Protein AF-A0A2N6P1H0-F1 (afdb_monomer_lite)

Radius of gyration: 36.33 Å; chains: 1; bounding box: 106×72×92 Å

Structure (mmCIF, N/CA/C/O backbone):
data_AF-A0A2N6P1H0-F1
#
_entry.id   AF-A0A2N6P1H0-F1
#
loop_
_atom_site.group_PDB
_atom_site.id
_atom_site.type_symbol
_atom_site.label_atom_id
_atom_site.label_alt_id
_atom_site.label_comp_id
_atom_site.label_asym_id
_atom_site.label_entity_id
_atom_site.label_seq_id
_atom_site.pdbx_PDB_ins_code
_atom_site.Cartn_x
_atom_site.Cartn_y
_atom_site.Cartn_z
_atom_site.occupancy
_atom_site.B_iso_or_equiv
_atom_site.auth_seq_id
_atom_site.auth_comp_id
_atom_site.auth_asym_id
_atom_site.auth_atom_id
_atom_site.pdbx_PDB_model_num
ATOM 1 N N . MET A 1 1 ? -58.309 26.634 -23.534 1.00 38.34 1 MET A N 1
ATOM 2 C CA . MET A 1 1 ? -57.653 27.002 -24.805 1.00 38.34 1 MET A CA 1
ATOM 3 C C . MET A 1 1 ? -56.385 26.166 -24.937 1.00 38.34 1 MET A C 1
ATOM 5 O O . MET A 1 1 ? -55.559 26.271 -24.049 1.00 38.34 1 MET A O 1
ATOM 9 N N . HIS A 1 2 ? -56.340 25.306 -25.966 1.00 35.91 2 HIS A N 1
ATOM 10 C CA . HIS A 1 2 ? -55.184 24.674 -26.651 1.00 35.91 2 HIS A CA 1
ATOM 11 C C . HIS A 1 2 ? -53.990 24.196 -25.780 1.00 35.91 2 HIS A C 1
ATOM 13 O O . HIS A 1 2 ? -53.279 25.013 -25.218 1.00 35.91 2 HIS A O 1
ATOM 19 N N . SER A 1 3 ? -53.800 22.894 -25.513 1.00 31.58 3 SER A N 1
ATOM 20 C CA . SER A 1 3 ? -53.283 21.809 -26.387 1.00 31.58 3 SER A CA 1
ATOM 21 C C . SER A 1 3 ? -51.811 21.961 -26.802 1.00 31.58 3 SER A C 1
ATOM 23 O O . SER A 1 3 ? -51.502 22.913 -27.511 1.00 31.58 3 SER A O 1
ATOM 25 N N . LEU A 1 4 ? -50.969 20.982 -26.410 1.00 37.34 4 LEU A N 1
ATOM 26 C CA . LEU A 1 4 ? -49.932 20.245 -27.185 1.00 37.34 4 LEU A CA 1
ATOM 27 C C . LEU A 1 4 ? -48.945 19.553 -26.205 1.00 37.34 4 LEU A C 1
ATOM 29 O O . LEU A 1 4 ? -48.261 20.226 -25.444 1.00 37.34 4 LEU A O 1
ATOM 33 N N . ALA A 1 5 ? -49.055 18.226 -26.043 1.00 38.72 5 ALA A N 1
ATOM 34 C CA . ALA A 1 5 ? -48.197 17.184 -26.652 1.00 38.72 5 ALA A CA 1
ATOM 35 C C . ALA A 1 5 ? -46.866 16.990 -25.885 1.00 38.72 5 ALA A C 1
ATOM 37 O O . ALA A 1 5 ? -45.991 17.846 -25.917 1.00 38.72 5 ALA A O 1
ATOM 38 N N . ASP A 1 6 ? -46.721 15.961 -25.044 1.00 37.06 6 ASP A N 1
ATOM 39 C CA . ASP A 1 6 ? -46.304 14.594 -25.417 1.00 37.06 6 ASP A CA 1
ATOM 40 C C . ASP A 1 6 ? -45.298 14.541 -26.576 1.00 37.06 6 ASP A C 1
ATOM 42 O O . ASP A 1 6 ? -45.677 14.599 -27.746 1.00 37.06 6 ASP A O 1
ATOM 46 N N . GLN A 1 7 ? -44.014 14.352 -26.245 1.00 40.44 7 GLN A N 1
ATOM 47 C CA . GLN A 1 7 ? -43.132 13.519 -27.060 1.00 40.44 7 GLN A CA 1
ATOM 48 C C . GLN A 1 7 ? -41.902 13.037 -26.281 1.00 40.44 7 GLN A C 1
ATOM 50 O O . GLN A 1 7 ? -40.890 13.718 -26.122 1.00 40.44 7 GLN A O 1
ATOM 55 N N . GLU A 1 8 ? -42.021 11.797 -25.826 1.00 35.62 8 GLU A N 1
ATOM 56 C CA . GLU A 1 8 ? -40.928 10.862 -25.620 1.00 35.62 8 GLU A CA 1
ATOM 57 C C . GLU A 1 8 ? -40.078 10.770 -26.904 1.00 35.62 8 GLU A C 1
ATOM 59 O O . GLU A 1 8 ? -40.599 10.506 -27.987 1.00 35.62 8 GLU A O 1
ATOM 64 N N . SER A 1 9 ? -38.760 10.970 -26.817 1.00 35.38 9 SER A N 1
ATOM 65 C CA . SER A 1 9 ? -37.849 10.479 -27.856 1.00 35.38 9 SER A CA 1
ATOM 66 C C . SER A 1 9 ? -36.482 10.131 -27.271 1.00 35.38 9 SER A C 1
ATOM 68 O O . SER A 1 9 ? -35.592 10.955 -27.078 1.00 35.38 9 SER A O 1
ATOM 70 N N . SER A 1 10 ? -36.325 8.839 -26.992 1.00 41.47 10 SER A N 1
ATOM 71 C CA . SER A 1 10 ? -35.031 8.172 -26.876 1.00 41.47 10 SER A CA 1
ATOM 72 C C . SER A 1 10 ? -34.161 8.426 -28.110 1.00 41.47 10 SER A C 1
ATOM 74 O O . SER A 1 10 ? -34.593 8.130 -29.226 1.00 41.47 10 SER A O 1
ATOM 76 N N . PRO A 1 11 ? -32.878 8.777 -27.943 1.00 42.16 11 PRO A N 1
ATOM 77 C CA . PRO A 1 11 ? -31.883 8.494 -28.961 1.00 42.16 11 PRO A CA 1
ATOM 78 C C . PRO A 1 11 ? -31.111 7.217 -28.604 1.00 42.16 11 PRO A C 1
ATOM 80 O O . PRO A 1 11 ? -30.025 7.239 -28.026 1.00 42.16 11 PRO A O 1
ATOM 83 N N . SER A 1 12 ? -31.656 6.075 -29.035 1.00 44.50 12 SER A N 1
ATOM 84 C CA . SER A 1 12 ? -30.871 4.862 -29.274 1.00 44.50 12 SER A CA 1
ATOM 85 C C . SER A 1 12 ? -29.903 5.130 -30.429 1.00 44.50 12 SER A C 1
ATOM 87 O O . SER A 1 12 ? -30.289 5.127 -31.599 1.00 44.50 12 SER A O 1
ATOM 89 N N . ARG A 1 13 ? -28.625 5.375 -30.123 1.00 38.91 13 ARG A N 1
ATOM 90 C CA . ARG A 1 13 ? -27.550 5.400 -31.126 1.00 38.91 13 ARG A CA 1
ATOM 91 C C . ARG A 1 13 ? -26.544 4.290 -30.866 1.00 38.91 13 ARG A C 1
ATOM 93 O O . ARG A 1 13 ? -25.524 4.445 -30.207 1.00 38.91 13 ARG A O 1
ATOM 100 N N . ARG A 1 14 ? -26.914 3.142 -31.434 1.00 41.12 14 ARG A N 1
ATOM 101 C CA . ARG A 1 14 ? -26.074 2.089 -32.016 1.00 41.12 14 ARG A CA 1
ATOM 102 C C . ARG A 1 14 ? -24.561 2.346 -31.948 1.00 41.12 14 ARG A C 1
ATOM 104 O O . ARG A 1 14 ? -24.017 3.200 -32.643 1.00 41.12 14 ARG A O 1
ATOM 111 N N . ARG A 1 15 ? -23.901 1.474 -31.188 1.00 45.47 15 ARG A N 1
ATOM 112 C CA . ARG A 1 15 ? -22.473 1.133 -31.237 1.00 45.47 15 ARG A CA 1
ATOM 113 C C . ARG A 1 15 ? -21.967 1.081 -32.693 1.00 45.47 15 ARG A C 1
ATOM 115 O O . ARG A 1 15 ? -22.515 0.297 -33.474 1.00 45.47 15 ARG A O 1
ATOM 122 N N . PRO A 1 16 ? -20.924 1.838 -33.076 1.00 42.47 16 PRO A N 1
ATOM 123 C CA . PRO A 1 16 ? -20.279 1.646 -34.366 1.00 42.47 16 PRO A CA 1
ATOM 124 C C . PRO A 1 16 ? -19.661 0.246 -34.412 1.00 42.47 16 PRO A C 1
ATOM 126 O O . PRO A 1 16 ? -18.838 -0.123 -33.572 1.00 42.47 16 PRO A O 1
ATOM 129 N N . ARG A 1 17 ? -20.130 -0.557 -35.369 1.00 40.78 17 ARG A N 1
ATOM 130 C CA . ARG A 1 17 ? -19.572 -1.863 -35.719 1.00 40.78 17 ARG A CA 1
ATOM 131 C C . ARG A 1 17 ? -18.121 -1.694 -36.166 1.00 40.78 17 ARG A C 1
ATOM 133 O O . ARG A 1 17 ? -17.804 -0.780 -36.920 1.00 40.78 17 ARG A O 1
ATOM 140 N N . GLN A 1 18 ? -17.278 -2.630 -35.735 1.00 46.12 18 GLN A N 1
ATOM 141 C CA . GLN A 1 18 ? -15.947 -2.854 -36.284 1.00 46.12 18 GLN A CA 1
ATOM 142 C C . GLN A 1 18 ? -16.066 -3.108 -37.792 1.00 46.12 18 GLN A C 1
ATOM 144 O O . GLN A 1 18 ? -16.615 -4.128 -38.208 1.00 46.12 18 GLN A O 1
ATOM 149 N N . SER A 1 19 ? -15.573 -2.182 -38.609 1.00 34.72 19 SER A N 1
ATOM 150 C CA . SER A 1 19 ? -15.378 -2.395 -40.040 1.00 34.72 19 SER A CA 1
ATOM 151 C C . SER A 1 19 ? -13.932 -2.815 -40.274 1.00 34.72 19 SER A C 1
ATOM 153 O O . SER A 1 19 ? -13.008 -2.009 -40.173 1.00 34.72 19 SER A O 1
ATOM 155 N N . SER A 1 20 ? -13.760 -4.102 -40.560 1.00 44.34 20 SER A N 1
ATOM 156 C CA . SER A 1 20 ? -12.545 -4.646 -41.167 1.00 44.34 20 SER A CA 1
ATOM 157 C C . SER A 1 20 ? -12.381 -4.041 -42.567 1.00 44.34 20 SER A C 1
ATOM 159 O O . SER A 1 20 ? -13.382 -3.965 -43.284 1.00 44.34 20 SER A O 1
ATOM 161 N N . PRO A 1 21 ? -11.181 -3.619 -42.992 1.00 47.75 21 PRO A N 1
ATOM 162 C CA . PRO A 1 21 ? -10.973 -3.236 -44.379 1.00 47.75 21 PRO A CA 1
ATOM 163 C C . PRO A 1 21 ? -10.887 -4.481 -45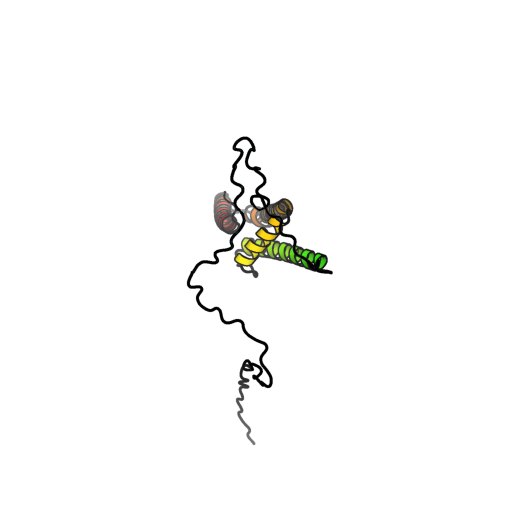.289 1.00 47.75 21 PRO A C 1
ATOM 165 O O . PRO A 1 21 ? -10.370 -5.520 -44.866 1.00 47.75 21 PRO A O 1
ATOM 168 N N . PRO A 1 22 ? -11.417 -4.391 -46.522 1.00 39.50 22 PRO A N 1
ATOM 169 C CA . PRO A 1 22 ? -11.537 -5.507 -47.449 1.00 39.50 22 PRO A CA 1
ATOM 170 C C . PRO A 1 22 ? -10.220 -5.847 -48.152 1.00 39.50 22 PRO A C 1
ATOM 172 O O . PRO A 1 22 ? -9.365 -4.997 -48.392 1.00 39.50 22 PRO A O 1
ATOM 175 N N . SER A 1 23 ? -10.118 -7.122 -48.531 1.00 36.16 23 SER A N 1
ATOM 176 C CA . SER A 1 23 ? -9.178 -7.619 -49.533 1.00 36.16 23 SER A CA 1
ATOM 177 C C . SER A 1 23 ? -9.465 -7.002 -50.901 1.00 36.16 23 SER A C 1
ATOM 179 O O . SER A 1 23 ? -10.589 -7.079 -51.391 1.00 36.16 23 SER A O 1
ATOM 181 N N . SER A 1 24 ? -8.420 -6.505 -51.556 1.00 36.03 24 SER A N 1
ATOM 182 C CA . SER A 1 24 ? -8.352 -6.391 -53.012 1.00 36.03 24 SER A CA 1
ATOM 183 C C . SER A 1 24 ? -6.981 -6.883 -53.473 1.00 36.03 24 SER A C 1
ATOM 185 O O . SER A 1 24 ? -5.949 -6.269 -53.208 1.00 36.03 24 SER A O 1
ATOM 187 N N . SER A 1 25 ? -7.008 -8.051 -54.103 1.00 36.56 25 SER A N 1
ATOM 188 C CA . SER A 1 25 ? -5.927 -8.763 -54.780 1.00 36.56 25 SER A CA 1
ATOM 189 C C . SER A 1 25 ? -5.694 -8.236 -56.197 1.00 36.56 25 SER A C 1
ATOM 191 O O . SER A 1 25 ? -6.677 -7.873 -56.835 1.00 36.56 25 SER A O 1
ATOM 193 N N . LEU A 1 26 ? -4.432 -8.294 -56.663 1.00 36.78 26 LEU A N 1
ATOM 194 C CA . LEU A 1 26 ? -3.878 -8.461 -58.038 1.00 36.78 26 LEU A CA 1
ATOM 195 C C . LEU A 1 26 ? -2.450 -7.849 -57.993 1.00 36.78 26 LEU A C 1
ATOM 197 O O . LEU A 1 26 ? -2.346 -6.674 -57.675 1.00 36.78 26 LEU A O 1
ATOM 201 N N . ALA A 1 27 ? -1.282 -8.472 -58.216 1.00 40.28 27 ALA A N 1
ATOM 202 C CA . ALA A 1 27 ? -0.749 -9.737 -58.762 1.00 40.28 27 ALA A CA 1
ATOM 203 C C . ALA A 1 27 ? 0.759 -9.838 -58.320 1.00 40.28 27 ALA A C 1
ATOM 205 O O . ALA A 1 27 ? 1.200 -8.942 -57.599 1.00 40.28 27 ALA A O 1
ATOM 206 N N . PRO A 1 28 ? 1.648 -10.730 -58.828 1.00 51.50 28 PRO A N 1
ATOM 207 C CA . PRO A 1 28 ? 1.647 -12.188 -59.039 1.00 51.50 28 PRO A CA 1
ATOM 208 C C . PRO A 1 28 ? 2.636 -12.921 -58.061 1.00 51.50 28 PRO A C 1
ATOM 210 O O . PRO A 1 28 ? 3.300 -12.272 -57.252 1.00 51.50 28 PRO A O 1
ATOM 213 N N . PRO A 1 29 ? 2.749 -14.272 -58.066 1.00 42.97 29 PRO A N 1
ATOM 214 C CA . PRO A 1 29 ? 3.351 -15.021 -56.955 1.00 42.97 29 PRO A CA 1
ATOM 215 C C . PRO A 1 29 ? 4.877 -15.217 -57.048 1.00 42.97 29 PRO A C 1
ATOM 217 O O . PRO A 1 29 ? 5.392 -15.895 -57.938 1.00 42.97 29 PRO A O 1
ATOM 220 N N . SER A 1 30 ? 5.601 -14.745 -56.030 1.00 45.50 30 SER A N 1
ATOM 221 C CA . SER A 1 30 ? 6.991 -15.136 -55.765 1.00 45.50 30 SER A CA 1
ATOM 222 C C . SER A 1 30 ? 7.037 -16.481 -55.027 1.00 45.50 30 SER A C 1
ATOM 224 O O . SER A 1 30 ? 6.755 -16.569 -53.837 1.00 45.50 30 SER A O 1
ATOM 226 N N . LYS A 1 31 ? 7.352 -17.534 -55.789 1.00 48.06 31 LYS A N 1
ATOM 227 C CA . LYS A 1 31 ? 7.937 -18.840 -55.412 1.00 48.06 31 LYS A CA 1
ATOM 228 C C . LYS A 1 31 ? 7.914 -19.200 -53.910 1.00 48.06 31 LYS A C 1
ATOM 230 O O . LYS A 1 31 ? 8.846 -18.904 -53.169 1.00 48.06 31 LYS A O 1
ATOM 235 N N . ARG A 1 32 ? 6.891 -19.952 -53.488 1.00 44.97 32 ARG A N 1
ATOM 236 C CA . ARG A 1 32 ? 6.882 -20.706 -52.221 1.00 44.97 32 ARG A CA 1
ATOM 237 C C . ARG A 1 32 ? 7.741 -21.974 -52.382 1.00 44.97 32 ARG A C 1
ATOM 239 O O . ARG A 1 32 ? 7.457 -22.739 -53.305 1.00 44.97 32 ARG A O 1
ATOM 246 N N . PRO A 1 33 ? 8.726 -22.267 -51.513 1.00 42.94 33 PRO A N 1
ATOM 247 C CA . PRO A 1 33 ? 9.328 -23.593 -51.476 1.00 42.94 33 PRO A CA 1
ATOM 248 C C . PRO A 1 33 ? 8.303 -24.567 -50.882 1.00 42.94 33 PRO A C 1
ATOM 250 O O . PRO A 1 33 ? 7.797 -24.357 -49.777 1.00 42.94 33 PRO A O 1
ATOM 253 N N . LYS A 1 34 ? 7.956 -25.613 -51.635 1.00 44.44 34 LYS A N 1
ATOM 254 C CA . LYS A 1 34 ? 7.257 -26.786 -51.102 1.00 44.44 34 LYS A CA 1
ATOM 255 C C . LYS A 1 34 ? 8.222 -27.510 -50.160 1.00 44.44 34 LYS A C 1
ATOM 257 O O . LYS A 1 34 ? 9.309 -27.882 -50.589 1.00 44.44 34 LYS A O 1
ATOM 262 N N . PHE A 1 35 ? 7.818 -27.728 -48.911 1.00 45.62 35 PHE A N 1
ATOM 263 C CA . PHE A 1 35 ? 8.403 -28.789 -48.096 1.00 45.62 35 PHE A CA 1
ATOM 264 C C . PHE A 1 35 ? 7.925 -30.109 -48.703 1.00 45.62 35 PHE A C 1
ATOM 266 O O . PHE A 1 35 ? 6.763 -30.476 -48.552 1.00 45.62 35 PHE A O 1
ATOM 273 N N . ALA A 1 36 ? 8.788 -30.730 -49.502 1.00 43.66 36 ALA A N 1
ATOM 274 C CA . ALA A 1 36 ? 8.630 -32.112 -49.919 1.00 43.66 36 ALA A CA 1
ATOM 275 C C . ALA A 1 36 ? 9.241 -32.998 -48.830 1.00 43.66 36 ALA A C 1
ATOM 277 O O . ALA A 1 36 ? 10.326 -32.692 -48.329 1.00 43.66 36 ALA A O 1
ATOM 278 N N . ASP A 1 37 ? 8.517 -34.055 -48.471 1.00 41.75 37 ASP A N 1
ATOM 279 C CA . ASP A 1 37 ? 8.970 -35.121 -47.587 1.00 41.75 37 ASP A CA 1
ATOM 280 C C . ASP A 1 37 ? 10.370 -35.600 -47.979 1.00 41.75 37 ASP A C 1
ATOM 282 O O . ASP A 1 37 ? 10.618 -36.044 -49.102 1.00 41.75 37 ASP A O 1
ATOM 286 N N . ALA A 1 38 ? 11.298 -35.491 -47.033 1.00 43.06 38 ALA A N 1
ATOM 287 C CA . ALA A 1 38 ? 12.644 -36.013 -47.163 1.00 43.06 38 ALA A CA 1
ATOM 288 C C . ALA A 1 38 ? 12.630 -37.520 -46.864 1.00 43.06 38 ALA A C 1
ATOM 290 O O . ALA A 1 38 ? 12.899 -37.947 -45.742 1.00 43.06 38 ALA A O 1
ATOM 291 N N . SER A 1 39 ? 12.331 -38.328 -47.882 1.00 45.12 39 SER A N 1
ATOM 292 C CA . SER A 1 39 ? 12.717 -39.741 -47.903 1.00 45.12 39 SER A CA 1
ATOM 293 C C . SER A 1 39 ? 14.188 -39.874 -48.308 1.00 45.12 39 SER A C 1
ATOM 295 O O . SER A 1 39 ? 14.636 -39.359 -49.328 1.00 45.12 39 SER A O 1
ATOM 297 N N . MET A 1 40 ? 14.923 -40.571 -47.447 1.00 47.84 40 MET A N 1
ATOM 298 C CA . MET A 1 40 ? 16.335 -40.944 -47.522 1.00 47.84 40 MET A CA 1
ATOM 299 C C . MET A 1 40 ? 16.719 -41.667 -48.822 1.00 47.84 40 MET A C 1
ATOM 301 O O . MET A 1 40 ? 16.013 -42.591 -49.212 1.00 47.84 40 MET A O 1
ATOM 305 N N . ALA A 1 41 ? 17.895 -41.352 -49.388 1.00 41.72 41 ALA A N 1
ATOM 306 C CA . ALA A 1 41 ? 18.890 -42.350 -49.821 1.00 41.72 41 ALA A CA 1
ATOM 307 C C . ALA A 1 41 ? 20.188 -41.709 -50.368 1.00 41.72 41 ALA A C 1
ATOM 309 O O . ALA A 1 41 ? 20.175 -40.963 -51.341 1.00 41.72 41 ALA A O 1
ATOM 310 N N . SER A 1 42 ? 21.301 -42.071 -49.720 1.00 40.62 42 SER A N 1
ATOM 311 C CA . SER A 1 42 ? 22.692 -42.179 -50.195 1.00 40.62 42 SER A CA 1
ATOM 312 C C . SER A 1 42 ? 23.240 -41.191 -51.230 1.00 40.62 42 SER A C 1
ATOM 314 O O . SER A 1 42 ? 23.202 -41.431 -52.434 1.00 40.62 42 SER A O 1
ATOM 316 N N . ALA A 1 43 ? 23.966 -40.183 -50.739 1.00 45.66 43 ALA A N 1
ATOM 317 C CA . ALA A 1 43 ? 25.059 -39.577 -51.490 1.00 45.66 43 ALA A CA 1
ATOM 318 C C . ALA A 1 43 ? 26.356 -40.346 -51.185 1.00 45.66 43 ALA A C 1
ATOM 320 O O . ALA A 1 43 ? 27.003 -40.115 -50.164 1.00 45.66 43 ALA A O 1
ATOM 321 N N . THR A 1 44 ? 26.759 -41.261 -52.068 1.00 48.81 44 THR A N 1
ATOM 322 C CA . THR A 1 44 ? 28.131 -41.784 -52.084 1.00 48.81 44 THR A CA 1
ATOM 323 C C . THR A 1 44 ? 29.062 -40.685 -52.590 1.00 48.81 44 THR A C 1
ATOM 325 O O . THR A 1 44 ? 29.421 -40.640 -53.767 1.00 48.81 44 THR A O 1
ATOM 328 N N . VAL A 1 45 ? 29.442 -39.765 -51.705 1.00 47.62 45 VAL A N 1
ATOM 329 C CA . VAL A 1 45 ? 30.581 -38.878 -51.942 1.00 47.62 45 VAL A CA 1
ATOM 330 C C . VAL A 1 45 ? 31.829 -39.703 -51.658 1.00 47.62 45 VAL A C 1
ATOM 332 O O . VAL A 1 45 ? 32.173 -39.965 -50.508 1.00 47.62 45 VAL A O 1
ATOM 335 N N . ARG A 1 46 ? 32.484 -40.158 -52.730 1.00 49.56 46 ARG A N 1
ATOM 336 C CA . ARG A 1 46 ? 33.822 -40.764 -52.712 1.00 49.56 46 ARG A CA 1
ATOM 337 C C . ARG A 1 46 ? 34.835 -39.710 -52.234 1.00 49.56 46 ARG A C 1
ATOM 339 O O . ARG A 1 46 ? 35.516 -39.068 -53.029 1.00 49.56 46 ARG A O 1
AT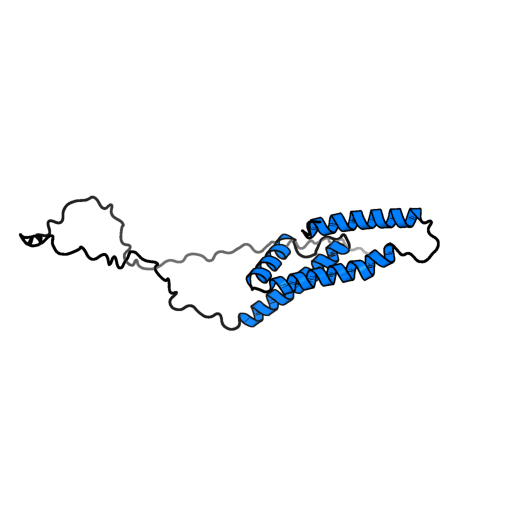OM 346 N N . GLY A 1 47 ? 34.897 -39.505 -50.922 1.00 46.62 47 GLY A N 1
ATOM 347 C CA . GLY A 1 47 ? 36.026 -38.882 -50.244 1.00 46.62 47 GLY A CA 1
ATOM 348 C C . GLY A 1 47 ? 37.141 -39.914 -50.110 1.00 46.62 47 GLY A C 1
ATOM 349 O O . GLY A 1 47 ? 36.896 -41.044 -49.695 1.00 46.62 47 GLY A O 1
ATOM 350 N N . LYS A 1 48 ? 38.354 -39.548 -50.523 1.00 54.28 48 LYS A N 1
ATOM 351 C CA . LYS A 1 48 ? 39.567 -40.351 -50.342 1.00 54.28 48 LYS A CA 1
ATOM 352 C C . LYS A 1 48 ? 39.767 -40.593 -48.840 1.00 54.28 48 LYS A C 1
ATOM 354 O O . LYS A 1 48 ? 39.954 -39.635 -48.097 1.00 54.28 48 LYS A O 1
ATOM 359 N N . LEU A 1 49 ? 39.682 -41.848 -48.411 1.00 52.12 49 LEU A N 1
ATOM 360 C CA . LEU A 1 49 ? 40.002 -42.272 -47.050 1.00 52.12 49 LEU A CA 1
ATOM 361 C C . LEU A 1 49 ? 41.534 -42.248 -46.890 1.00 52.12 49 LEU A C 1
ATOM 363 O O . LEU A 1 49 ? 42.205 -42.904 -47.687 1.00 52.12 49 LEU A O 1
ATOM 367 N N . PRO A 1 50 ? 42.119 -41.512 -45.929 1.00 53.72 50 PRO A N 1
ATOM 368 C CA . PRO A 1 50 ? 43.504 -41.746 -45.549 1.00 53.72 50 PRO A CA 1
ATOM 369 C C . PRO A 1 50 ? 43.590 -43.091 -44.811 1.00 53.72 50 PRO A C 1
ATOM 371 O O . PRO A 1 50 ? 42.856 -43.339 -43.859 1.00 53.72 50 PRO A O 1
ATOM 374 N N . GLU A 1 51 ? 44.467 -43.970 -45.289 1.00 59.44 51 GLU A N 1
ATOM 375 C CA . GLU A 1 51 ? 44.607 -45.376 -44.873 1.00 59.44 51 GLU A CA 1
ATOM 376 C C . GLU A 1 51 ? 45.301 -45.562 -43.506 1.00 59.44 51 GLU A C 1
ATOM 378 O O . GLU A 1 51 ? 45.570 -46.681 -43.089 1.00 59.44 51 GLU A O 1
ATOM 383 N N . ILE A 1 52 ? 45.581 -44.489 -42.760 1.00 58.16 52 ILE A N 1
ATOM 384 C CA . ILE A 1 52 ? 46.246 -44.576 -41.455 1.00 58.16 52 ILE A CA 1
ATOM 385 C C . ILE A 1 52 ? 45.599 -43.561 -40.511 1.00 58.16 52 ILE A C 1
ATOM 387 O O . ILE A 1 52 ? 45.688 -42.355 -40.731 1.00 58.16 52 ILE A O 1
ATOM 391 N N . ILE A 1 53 ? 44.926 -44.055 -39.472 1.00 61.00 53 ILE A N 1
ATOM 392 C CA . ILE A 1 53 ? 44.432 -43.242 -38.357 1.00 61.00 53 ILE A CA 1
ATOM 393 C C . ILE A 1 53 ? 45.507 -43.314 -37.277 1.00 61.00 53 ILE A C 1
ATOM 395 O O . ILE A 1 53 ? 45.648 -44.338 -36.608 1.00 61.00 53 ILE A O 1
ATOM 399 N N . ASP A 1 54 ? 46.292 -42.249 -37.142 1.00 57.53 54 ASP A N 1
ATOM 400 C CA . ASP A 1 54 ? 47.187 -42.079 -36.002 1.00 57.53 54 ASP A CA 1
ATOM 401 C C . ASP A 1 54 ? 46.338 -41.806 -34.746 1.00 57.53 54 ASP A C 1
ATOM 403 O O . ASP A 1 54 ? 45.623 -40.810 -34.658 1.00 57.53 54 ASP A O 1
ATOM 407 N N . LEU A 1 55 ? 46.367 -42.739 -33.792 1.00 59.62 55 LEU A N 1
ATOM 408 C CA . LEU A 1 55 ? 45.635 -42.671 -32.520 1.00 59.62 55 LEU A CA 1
ATOM 409 C C . LEU A 1 55 ? 46.384 -41.851 -31.450 1.00 59.62 55 LEU A C 1
ATOM 411 O O . LEU A 1 55 ? 45.934 -41.805 -30.304 1.00 59.62 55 LEU A O 1
ATOM 415 N N . SER A 1 56 ? 47.522 -41.232 -31.785 1.00 56.03 56 SER A N 1
ATOM 416 C CA . SER A 1 56 ? 48.289 -40.387 -30.858 1.00 56.03 56 SER A CA 1
ATOM 417 C C . SER A 1 56 ? 47.820 -38.927 -30.801 1.00 56.03 56 SER A C 1
ATOM 419 O O . SER A 1 56 ? 48.200 -38.198 -29.882 1.00 56.03 56 SER A O 1
ATOM 421 N N . GLU A 1 57 ? 46.937 -38.496 -31.706 1.00 58.00 57 GLU A N 1
ATOM 422 C CA . GLU A 1 57 ? 46.346 -37.161 -31.647 1.00 58.00 57 GLU A CA 1
ATOM 423 C C . GLU A 1 57 ? 45.076 -37.165 -30.788 1.00 58.00 57 GLU A C 1
ATOM 425 O O . GLU A 1 57 ? 44.040 -37.732 -31.143 1.00 58.00 57 GLU A O 1
ATOM 430 N N . GLN A 1 58 ? 45.151 -36.507 -29.626 1.00 63.47 58 GLN A N 1
ATOM 431 C CA . GLN A 1 58 ? 43.977 -36.209 -28.809 1.00 63.47 58 GLN A CA 1
ATOM 432 C C . GLN A 1 58 ? 42.901 -35.531 -29.677 1.00 63.47 58 GLN A C 1
ATOM 434 O O . GLN A 1 58 ? 43.170 -34.468 -30.245 1.00 63.47 58 GLN A O 1
ATOM 439 N N . PRO A 1 59 ? 41.663 -36.060 -29.746 1.00 58.97 59 PRO A N 1
ATOM 440 C CA . PRO A 1 59 ? 40.576 -35.336 -30.381 1.00 58.97 59 PRO A CA 1
ATOM 441 C C . PRO A 1 59 ? 40.361 -34.029 -29.614 1.00 58.97 59 PRO A C 1
ATOM 443 O O . PRO A 1 59 ? 40.052 -34.031 -28.422 1.00 58.97 59 PRO A O 1
ATOM 446 N N . SER A 1 60 ? 40.572 -32.907 -30.303 1.00 66.62 60 SER A N 1
ATOM 447 C CA . SER A 1 60 ? 40.410 -31.562 -29.753 1.00 66.62 60 SER A CA 1
ATOM 448 C C . SER A 1 60 ? 39.071 -31.430 -29.021 1.00 66.62 60 SER A C 1
ATOM 450 O O . SER A 1 60 ? 38.001 -31.565 -29.614 1.00 66.62 60 SER A O 1
ATOM 452 N N . ALA A 1 61 ? 39.128 -31.119 -27.722 1.00 64.56 61 ALA A N 1
ATOM 453 C CA . ALA A 1 61 ? 37.961 -30.859 -26.875 1.00 64.56 61 ALA A CA 1
ATOM 454 C C . ALA A 1 61 ? 37.245 -29.536 -27.220 1.00 64.56 61 ALA A C 1
ATOM 456 O O . ALA A 1 61 ? 36.283 -29.144 -26.554 1.00 64.56 61 ALA A O 1
ATOM 457 N N . PHE A 1 62 ? 37.701 -28.821 -28.253 1.00 63.91 62 PHE A N 1
ATOM 458 C CA . PHE A 1 62 ? 37.075 -27.595 -28.709 1.00 63.91 62 PHE A CA 1
ATOM 459 C C . PHE A 1 62 ? 35.838 -27.922 -29.544 1.00 63.91 62 PHE A C 1
ATOM 461 O O . PHE A 1 62 ? 35.885 -28.057 -30.764 1.00 63.91 62 PHE A O 1
ATOM 468 N N . GLN A 1 63 ? 34.702 -28.035 -28.865 1.00 70.94 63 GLN A N 1
ATOM 469 C CA . GLN A 1 63 ? 33.392 -28.002 -29.496 1.00 70.94 63 GLN A CA 1
ATOM 470 C C . GLN A 1 63 ? 32.931 -26.532 -29.565 1.00 70.94 63 GLN A C 1
ATOM 472 O O . GLN A 1 63 ? 32.328 -26.046 -28.609 1.00 70.94 63 GLN A O 1
ATOM 477 N N . PRO A 1 64 ? 33.145 -25.792 -30.676 1.00 65.94 64 PRO A N 1
ATOM 478 C CA . PRO A 1 64 ? 32.792 -24.364 -30.788 1.00 65.94 64 PRO A CA 1
ATOM 479 C C . PRO A 1 64 ? 31.291 -24.076 -30.613 1.00 65.94 64 PRO A C 1
ATOM 481 O O . PRO A 1 64 ? 30.869 -22.926 -30.493 1.00 65.94 64 PRO A O 1
ATOM 484 N N . HIS A 1 65 ? 30.459 -25.117 -30.622 1.00 66.81 65 HIS A N 1
ATOM 485 C CA . HIS A 1 65 ? 29.021 -25.033 -30.402 1.00 66.81 65 HIS A CA 1
ATOM 486 C C . HIS A 1 65 ? 28.572 -25.510 -29.014 1.00 66.81 65 HIS A C 1
ATOM 488 O O . HIS A 1 65 ? 27.396 -25.317 -28.694 1.00 66.81 65 HIS A O 1
ATOM 494 N N . ALA A 1 66 ? 29.476 -26.069 -28.201 1.00 63.47 66 ALA A N 1
ATOM 495 C CA . ALA A 1 66 ? 29.220 -26.491 -26.829 1.00 63.47 66 ALA A CA 1
ATOM 496 C C . ALA A 1 66 ? 29.767 -25.438 -25.854 1.00 63.47 66 ALA A C 1
ATOM 498 O O . ALA A 1 66 ? 30.911 -25.469 -25.414 1.00 63.47 66 ALA A O 1
ATOM 499 N N . GLY A 1 67 ? 28.929 -24.450 -25.557 1.00 73.94 67 GLY A N 1
ATOM 500 C CA . GLY A 1 67 ? 29.225 -23.368 -24.626 1.00 73.94 67 GLY A CA 1
ATOM 501 C C . GLY A 1 67 ? 28.045 -22.404 -24.536 1.00 73.94 67 GLY A C 1
ATOM 502 O O . GLY A 1 67 ? 27.162 -22.408 -25.399 1.00 73.94 67 GLY A O 1
ATOM 503 N N . ALA A 1 68 ? 28.004 -21.579 -23.490 1.00 78.94 68 ALA A N 1
ATOM 504 C CA . ALA A 1 68 ? 26.953 -20.579 -23.322 1.00 78.94 68 ALA A CA 1
ATOM 505 C C . ALA A 1 68 ? 26.976 -19.572 -24.489 1.00 78.94 68 ALA A C 1
ATOM 507 O O . ALA A 1 68 ? 27.922 -18.800 -24.651 1.00 78.94 68 ALA A O 1
ATOM 508 N N . LYS A 1 69 ? 25.927 -19.571 -25.321 1.00 78.69 69 LYS A N 1
ATOM 509 C CA . LYS A 1 69 ? 25.808 -18.666 -26.474 1.00 78.69 69 LYS A CA 1
ATOM 510 C C . LYS A 1 69 ? 25.216 -17.329 -26.024 1.00 78.69 69 LYS A C 1
ATOM 512 O O . LYS A 1 69 ? 24.047 -17.259 -25.650 1.00 78.69 69 LYS A O 1
ATOM 517 N N . LYS A 1 70 ? 26.007 -16.251 -26.084 1.00 84.44 70 LYS A N 1
ATOM 518 C CA . LYS A 1 70 ? 25.528 -14.882 -25.829 1.00 84.44 70 LYS A CA 1
ATOM 519 C C . LYS A 1 70 ? 24.652 -14.414 -26.991 1.00 84.44 70 LYS A C 1
ATOM 521 O O . LYS A 1 70 ? 25.132 -14.251 -28.110 1.00 84.44 70 LYS A O 1
ATOM 526 N N . LEU A 1 71 ? 23.377 -14.154 -26.716 1.00 85.62 71 LEU A N 1
ATOM 527 C CA . LEU A 1 71 ? 22.479 -13.522 -27.679 1.00 85.62 71 LEU A CA 1
ATOM 528 C C . LEU A 1 71 ? 22.717 -12.007 -27.690 1.00 85.62 71 LEU A C 1
ATOM 530 O O . LEU A 1 71 ? 22.715 -11.359 -26.644 1.00 85.62 71 LEU A O 1
ATOM 534 N N . VAL A 1 72 ? 22.912 -11.439 -28.880 1.00 89.06 72 VAL A N 1
ATOM 535 C CA . VAL A 1 72 ? 23.013 -9.990 -29.096 1.00 89.06 72 VAL A CA 1
ATOM 536 C C . VAL A 1 72 ? 21.901 -9.577 -30.048 1.00 89.06 72 VAL A C 1
ATOM 538 O O . VAL A 1 72 ? 21.830 -10.052 -31.181 1.00 89.06 72 VAL A O 1
ATOM 541 N N . ILE A 1 73 ? 21.024 -8.685 -29.588 1.00 87.19 73 ILE A N 1
ATOM 542 C CA . ILE A 1 73 ? 19.949 -8.142 -30.418 1.00 87.19 73 ILE A CA 1
ATOM 543 C C . ILE A 1 73 ? 20.558 -7.083 -31.338 1.00 87.19 73 ILE A C 1
ATOM 545 O O . ILE A 1 73 ? 20.988 -6.021 -30.883 1.00 87.19 73 ILE A O 1
ATOM 549 N N . LYS A 1 74 ? 20.595 -7.361 -32.644 1.00 90.00 74 LYS A N 1
ATOM 550 C CA . LYS A 1 74 ? 20.969 -6.361 -33.650 1.00 90.00 74 LYS A CA 1
ATOM 551 C C . LYS A 1 74 ? 19.908 -5.260 -33.674 1.00 90.00 74 LYS A C 1
ATOM 553 O O . LYS A 1 74 ? 18.717 -5.555 -33.680 1.00 90.00 74 LYS A O 1
ATOM 558 N N . ASN A 1 75 ? 20.341 -4.002 -33.724 1.00 83.62 75 ASN A N 1
ATOM 559 C CA . ASN A 1 75 ? 19.461 -2.832 -33.817 1.00 83.62 75 ASN A CA 1
ATOM 560 C C . ASN A 1 75 ? 18.483 -2.673 -32.639 1.00 83.62 75 ASN A C 1
ATOM 562 O O . ASN A 1 75 ? 17.333 -2.273 -32.841 1.00 83.62 75 ASN A O 1
ATOM 566 N N . LEU A 1 76 ? 18.921 -2.959 -31.406 1.00 81.94 76 LEU A N 1
ATOM 567 C CA . LEU A 1 76 ? 18.132 -2.628 -30.221 1.00 81.94 76 LEU A CA 1
ATOM 568 C C . LEU A 1 76 ? 17.917 -1.109 -30.170 1.00 81.94 76 LEU A C 1
ATOM 570 O O . LEU A 1 76 ? 18.814 -0.348 -29.805 1.00 81.94 76 LEU A O 1
ATOM 574 N N . ARG A 1 77 ? 16.718 -0.661 -30.548 1.00 79.94 77 ARG A N 1
ATOM 575 C CA . ARG A 1 77 ? 16.340 0.745 -30.432 1.00 79.94 77 ARG A CA 1
ATOM 576 C C . ARG A 1 77 ? 16.283 1.083 -28.950 1.00 79.94 77 ARG A C 1
ATOM 578 O O . ARG A 1 77 ? 15.376 0.629 -28.254 1.00 79.94 77 ARG A O 1
ATOM 585 N N . ARG A 1 78 ? 17.242 1.883 -28.469 1.00 72.06 78 ARG A N 1
ATOM 586 C CA . ARG A 1 78 ? 17.116 2.514 -27.155 1.00 72.06 78 ARG A CA 1
ATOM 587 C C . ARG A 1 78 ? 15.857 3.381 -27.228 1.00 72.06 78 ARG A C 1
ATOM 589 O O . ARG A 1 78 ? 15.784 4.242 -28.106 1.00 72.06 78 ARG A O 1
ATOM 596 N N . PRO A 1 79 ? 14.837 3.126 -26.403 1.00 66.25 79 PRO A N 1
ATOM 597 C CA . PRO A 1 79 ? 13.612 3.896 -26.489 1.00 66.25 79 PRO A CA 1
ATOM 598 C C . PRO A 1 79 ? 13.917 5.334 -26.055 1.00 66.25 79 PRO A C 1
ATOM 600 O O . PRO A 1 79 ? 14.197 5.587 -24.887 1.00 66.25 79 PRO A O 1
ATOM 603 N N . GLY A 1 80 ? 13.921 6.268 -27.005 1.00 66.69 80 GLY A N 1
ATOM 604 C CA . GLY A 1 80 ? 14.089 7.689 -26.712 1.00 66.69 80 GLY A CA 1
ATOM 605 C C . GLY A 1 80 ? 12.931 8.200 -25.851 1.00 66.69 80 GLY A C 1
ATOM 606 O O . GLY A 1 80 ? 11.781 7.847 -26.098 1.00 66.69 80 GLY A O 1
ATOM 607 N N . ASN A 1 81 ? 13.248 9.014 -24.840 1.00 65.56 81 ASN A N 1
ATOM 608 C CA . ASN A 1 81 ? 12.304 9.672 -23.923 1.00 65.56 81 ASN A CA 1
ATOM 609 C C . ASN A 1 81 ? 11.465 8.747 -23.008 1.00 65.56 81 ASN A C 1
ATOM 611 O O . ASN A 1 81 ? 10.447 9.162 -22.455 1.00 65.56 81 ASN A O 1
ATOM 615 N N . ARG A 1 82 ? 11.878 7.485 -22.815 1.00 74.56 82 ARG A N 1
ATOM 616 C CA . ARG A 1 82 ? 11.171 6.558 -21.912 1.00 74.56 82 ARG A CA 1
ATOM 617 C C . ARG A 1 82 ? 11.423 6.852 -20.434 1.00 74.56 82 ARG A C 1
ATOM 619 O O . ARG A 1 82 ? 10.556 6.561 -19.620 1.00 74.56 82 ARG A O 1
ATOM 626 N N . ASP A 1 83 ? 12.564 7.442 -20.094 1.00 80.38 83 ASP A N 1
ATOM 627 C CA . ASP A 1 83 ? 12.980 7.624 -18.699 1.00 80.38 83 ASP A CA 1
ATOM 628 C C . ASP A 1 83 ? 12.011 8.526 -17.922 1.00 80.38 83 ASP A C 1
ATOM 630 O O . ASP A 1 83 ? 11.563 8.155 -16.838 1.00 80.38 83 ASP A O 1
ATOM 634 N N . ALA A 1 84 ? 11.566 9.633 -18.528 1.00 84.50 84 ALA A N 1
ATOM 635 C CA . ALA A 1 84 ? 10.559 10.514 -17.934 1.00 84.50 84 ALA A CA 1
ATOM 636 C C . ALA A 1 84 ? 9.198 9.813 -17.757 1.00 84.50 84 ALA A C 1
ATOM 638 O O . ALA A 1 84 ? 8.523 9.980 -16.743 1.00 84.50 84 ALA A O 1
ATOM 639 N N . GLN A 1 85 ? 8.791 8.982 -18.721 1.00 85.88 85 GLN A N 1
ATOM 640 C CA . GLN A 1 85 ? 7.542 8.218 -18.635 1.00 85.88 85 GLN A CA 1
ATOM 641 C C . GLN A 1 85 ? 7.608 7.134 -17.547 1.00 85.88 85 GLN A C 1
ATOM 643 O O . GLN A 1 85 ? 6.624 6.885 -16.848 1.00 85.88 85 GLN A O 1
ATOM 648 N N . ILE A 1 86 ? 8.772 6.503 -17.389 1.00 87.19 86 ILE A N 1
ATOM 649 C CA . ILE A 1 86 ? 9.050 5.518 -16.343 1.00 87.19 86 ILE A CA 1
ATOM 650 C C . ILE A 1 86 ? 8.992 6.190 -14.967 1.00 87.19 86 ILE A C 1
ATOM 652 O O . ILE A 1 86 ? 8.351 5.672 -14.053 1.00 87.19 86 ILE A O 1
ATOM 656 N N . GLU A 1 87 ? 9.603 7.362 -14.814 1.00 87.56 87 GLU A N 1
ATOM 657 C CA . GLU A 1 87 ? 9.546 8.129 -13.570 1.00 87.56 87 GLU A CA 1
ATOM 658 C C . GLU A 1 87 ? 8.110 8.536 -13.211 1.00 87.56 87 GLU A C 1
ATOM 660 O O . GLU A 1 87 ? 7.668 8.305 -12.084 1.00 87.56 87 GLU A O 1
ATOM 665 N N . GLN A 1 88 ? 7.335 9.025 -14.182 1.00 89.94 88 GLN A N 1
ATOM 666 C CA . GLN A 1 88 ? 5.914 9.340 -13.993 1.00 89.94 88 GLN A CA 1
ATOM 667 C C . GLN A 1 88 ? 5.082 8.114 -13.596 1.00 89.94 88 GLN A C 1
ATOM 669 O O . GLN A 1 88 ? 4.178 8.228 -12.762 1.00 89.94 88 GLN A O 1
ATOM 674 N N . TYR A 1 89 ? 5.369 6.938 -14.165 1.00 90.69 89 TYR A N 1
ATOM 675 C CA . TYR A 1 89 ? 4.706 5.690 -13.781 1.00 90.69 89 TYR A CA 1
ATOM 676 C C . TYR A 1 89 ? 4.961 5.352 -12.311 1.00 90.69 89 TYR A C 1
ATOM 678 O O . TYR A 1 89 ? 4.014 5.056 -11.577 1.00 90.69 89 TYR A O 1
ATOM 686 N N . TYR A 1 90 ? 6.213 5.446 -11.859 1.00 90.25 90 TYR A N 1
ATOM 687 C CA . TYR A 1 90 ? 6.557 5.177 -10.464 1.00 90.25 90 TYR A CA 1
ATOM 688 C C . TYR A 1 90 ? 5.969 6.222 -9.514 1.00 90.25 90 TYR A C 1
ATOM 690 O O . TYR A 1 90 ? 5.383 5.843 -8.504 1.00 90.25 90 TYR A O 1
ATOM 698 N N . ALA A 1 91 ? 6.008 7.508 -9.867 1.00 91.06 91 ALA A N 1
ATOM 699 C CA . ALA A 1 91 ? 5.382 8.568 -9.076 1.00 91.06 91 ALA A CA 1
ATOM 700 C C . ALA A 1 91 ? 3.864 8.355 -8.928 1.00 91.06 91 ALA A C 1
ATOM 702 O O . ALA A 1 91 ? 3.306 8.474 -7.836 1.00 91.06 91 ALA A O 1
ATOM 703 N N . ARG A 1 92 ? 3.183 7.969 -10.015 1.00 92.62 92 ARG A N 1
ATOM 704 C CA . ARG A 1 92 ? 1.757 7.615 -9.971 1.00 92.62 92 ARG A CA 1
ATOM 705 C C . ARG A 1 92 ? 1.511 6.368 -9.123 1.00 92.62 92 ARG A C 1
ATOM 707 O O . ARG A 1 92 ? 0.523 6.319 -8.399 1.00 92.62 92 ARG A O 1
ATOM 714 N N . THR A 1 93 ? 2.381 5.367 -9.215 1.00 91.94 93 THR A N 1
ATOM 715 C CA . THR A 1 93 ? 2.267 4.130 -8.432 1.00 91.94 93 THR A CA 1
ATOM 716 C C . THR A 1 93 ? 2.412 4.413 -6.940 1.00 91.94 93 THR A C 1
ATOM 718 O O . THR A 1 93 ? 1.575 3.964 -6.166 1.00 91.94 93 THR A O 1
ATOM 721 N N . GLU A 1 94 ? 3.386 5.231 -6.539 1.00 90.25 94 GLU A N 1
ATOM 722 C CA . GLU A 1 94 ? 3.562 5.669 -5.148 1.00 90.25 94 GLU A CA 1
ATOM 723 C C . GLU A 1 94 ? 2.324 6.399 -4.615 1.00 90.25 94 GLU A C 1
ATOM 725 O O . GLU A 1 94 ? 1.853 6.090 -3.521 1.00 90.25 94 GLU A O 1
ATOM 730 N N . LYS A 1 95 ? 1.739 7.301 -5.412 1.00 92.44 95 LYS A N 1
ATOM 731 C CA . LYS A 1 95 ? 0.493 7.989 -5.048 1.00 92.44 95 LYS A CA 1
ATOM 732 C C . LYS A 1 95 ? -0.682 7.018 -4.891 1.00 92.44 95 LYS A C 1
ATOM 734 O O . LYS A 1 95 ? -1.398 7.084 -3.898 1.00 92.44 95 LYS A O 1
ATOM 739 N N . ASN A 1 96 ? -0.853 6.091 -5.833 1.00 92.50 96 ASN A N 1
ATOM 740 C CA . ASN A 1 96 ? -1.913 5.083 -5.761 1.00 92.50 96 ASN A CA 1
ATOM 741 C C . ASN A 1 96 ? -1.764 4.184 -4.523 1.00 92.50 96 ASN A C 1
ATOM 743 O O . ASN A 1 96 ? -2.769 3.778 -3.944 1.00 92.50 96 ASN A O 1
ATOM 747 N N . LEU A 1 97 ? -0.527 3.869 -4.118 1.00 91.75 97 LEU A N 1
ATOM 748 C CA . LEU A 1 97 ? -0.253 3.100 -2.905 1.00 91.75 97 LEU A CA 1
ATOM 749 C C . LEU A 1 97 ? -0.643 3.881 -1.647 1.00 91.75 97 LEU A C 1
ATOM 751 O O . LEU A 1 97 ? -1.324 3.327 -0.788 1.00 91.75 97 LEU A O 1
ATOM 755 N N . ASP A 1 98 ? -0.284 5.164 -1.554 1.00 91.62 98 ASP A N 1
ATOM 756 C CA . ASP A 1 98 ? -0.661 6.011 -0.412 1.00 91.62 98 ASP A CA 1
ATOM 757 C C . ASP A 1 98 ? -2.187 6.196 -0.304 1.00 91.62 98 ASP A C 1
ATOM 759 O O . ASP A 1 98 ? -2.774 6.067 0.776 1.00 91.62 98 ASP A O 1
ATOM 763 N N . GLU A 1 99 ? -2.862 6.423 -1.432 1.00 92.38 99 GLU A N 1
ATOM 764 C CA . GLU A 1 99 ? -4.326 6.510 -1.493 1.00 92.38 99 GLU A CA 1
ATOM 765 C C . GLU A 1 99 ? -4.991 5.175 -1.134 1.00 92.38 99 GLU A C 1
ATOM 767 O O . GLU A 1 99 ? -5.964 5.150 -0.377 1.00 92.38 99 GLU A O 1
ATOM 772 N N . GLY A 1 100 ? -4.443 4.055 -1.613 1.00 91.69 100 GLY A N 1
ATOM 773 C CA . GLY A 1 100 ? -4.925 2.716 -1.284 1.00 91.69 100 GLY A CA 1
ATOM 774 C C . GLY A 1 100 ? -4.808 2.399 0.207 1.00 91.69 100 GLY A C 1
ATOM 775 O O . GLY A 1 100 ? -5.784 1.954 0.811 1.00 91.69 100 GLY A O 1
ATOM 776 N N . LEU A 1 101 ? -3.662 2.699 0.825 1.00 91.38 101 LEU A N 1
ATOM 777 C CA . LEU A 1 101 ? -3.466 2.548 2.273 1.00 91.38 101 LEU A CA 1
ATOM 778 C C . LEU A 1 101 ? -4.440 3.427 3.062 1.00 91.38 101 LEU A C 1
ATOM 780 O O . LEU A 1 101 ? -5.031 2.985 4.043 1.00 91.38 101 LEU A O 1
ATOM 784 N N . SER A 1 102 ? -4.654 4.659 2.606 1.00 90.62 102 SER A N 1
ATOM 785 C CA . SER A 1 102 ? -5.609 5.582 3.223 1.00 90.62 102 SER A CA 1
ATOM 786 C C . SER A 1 102 ? -7.041 5.054 3.180 1.00 90.62 102 SER A C 1
ATOM 788 O O . SER A 1 102 ? -7.754 5.153 4.177 1.00 90.62 102 SER A O 1
ATOM 790 N N . ALA A 1 103 ? -7.452 4.463 2.056 1.00 91.19 103 ALA A N 1
ATOM 791 C CA . ALA A 1 103 ? -8.764 3.841 1.921 1.00 91.19 103 ALA A CA 1
ATOM 792 C C . ALA A 1 103 ? -8.917 2.640 2.866 1.00 91.19 103 ALA A C 1
ATOM 794 O O . ALA A 1 103 ? -9.916 2.561 3.579 1.00 91.19 103 ALA A O 1
ATOM 795 N N . ILE A 1 104 ? -7.906 1.766 2.944 1.00 90.56 104 ILE A N 1
ATOM 796 C CA . ILE A 1 104 ? -7.916 0.597 3.838 1.00 90.56 104 ILE A CA 1
ATOM 797 C C . ILE A 1 104 ? -8.050 1.027 5.304 1.00 90.56 104 ILE A C 1
ATOM 799 O O . ILE A 1 104 ? -8.890 0.491 6.027 1.00 90.56 104 ILE A O 1
ATOM 803 N N . PHE A 1 105 ? -7.289 2.038 5.732 1.00 88.44 105 PHE A N 1
ATOM 804 C CA . PHE A 1 105 ? -7.379 2.577 7.093 1.00 88.44 105 PHE A CA 1
ATOM 805 C C . PHE A 1 105 ? -8.728 3.239 7.397 1.00 88.44 105 PHE A C 1
ATOM 807 O O . PHE A 1 105 ? -9.195 3.201 8.534 1.00 88.44 105 PHE A O 1
ATOM 814 N N . ALA A 1 106 ? -9.399 3.789 6.384 1.00 87.25 106 ALA A N 1
ATOM 815 C CA . ALA A 1 106 ? -10.770 4.284 6.497 1.00 87.25 106 ALA A CA 1
ATOM 816 C C . ALA A 1 106 ? -11.838 3.168 6.448 1.00 87.25 106 ALA A C 1
ATOM 818 O O . ALA A 1 106 ? -13.032 3.466 6.495 1.00 87.25 106 ALA A O 1
ATOM 819 N N . GLY A 1 107 ? -11.441 1.895 6.328 1.00 85.12 107 GLY A N 1
ATOM 820 C CA . GLY A 1 107 ? -12.360 0.763 6.162 1.00 85.12 107 GLY A CA 1
ATOM 821 C C . GLY A 1 107 ? -13.048 0.725 4.792 1.00 85.12 107 GLY A C 1
ATOM 822 O O . GLY A 1 107 ? -14.067 0.059 4.631 1.00 85.12 107 GLY A O 1
ATOM 823 N N . GLN A 1 108 ? -12.517 1.454 3.810 1.00 88.12 108 GLN A N 1
ATOM 824 C CA . GLN A 1 108 ? -13.039 1.543 2.450 1.00 88.12 108 GLN A CA 1
ATOM 825 C C . GLN A 1 108 ? -12.212 0.696 1.482 1.00 88.12 108 GLN A C 1
ATOM 827 O O . GLN A 1 108 ? -11.039 0.394 1.709 1.00 88.12 108 GLN A O 1
ATOM 832 N N . LYS A 1 109 ? -12.821 0.330 0.350 1.00 86.31 109 LYS A N 1
ATOM 833 C CA . LYS A 1 109 ? -12.094 -0.330 -0.739 1.00 86.31 109 LYS A CA 1
ATOM 834 C C . LYS A 1 109 ? -11.273 0.711 -1.513 1.00 86.31 109 LYS A C 1
ATOM 836 O O . LYS A 1 109 ? -11.823 1.757 -1.861 1.00 86.31 109 LYS A O 1
ATOM 841 N N . PRO A 1 110 ? -9.990 0.444 -1.814 1.00 89.00 110 PRO A N 1
ATOM 842 C CA . PRO A 1 110 ? -9.186 1.314 -2.665 1.00 89.00 110 PRO A CA 1
ATOM 843 C C . PRO A 1 110 ? -9.849 1.569 -4.024 1.00 89.00 110 PRO A C 1
ATOM 845 O O . PRO A 1 110 ? -10.429 0.660 -4.616 1.00 89.00 110 PRO A O 1
ATOM 848 N N . ALA A 1 111 ? -9.709 2.789 -4.552 1.00 88.69 111 ALA A N 1
ATOM 849 C CA . ALA A 1 111 ? -10.192 3.130 -5.896 1.00 88.69 111 ALA A CA 1
ATOM 850 C C . ALA A 1 111 ? -9.456 2.341 -6.996 1.00 88.69 111 ALA A C 1
ATOM 852 O O . ALA A 1 111 ? -9.995 2.080 -8.071 1.00 88.69 111 ALA A O 1
ATOM 853 N N . VAL A 1 112 ? -8.208 1.955 -6.718 1.00 89.94 112 VAL A N 1
ATOM 854 C CA . VAL A 1 112 ? -7.385 1.125 -7.595 1.00 89.94 112 VAL A CA 1
ATOM 855 C C . VAL A 1 112 ? -7.555 -0.350 -7.209 1.00 89.94 112 VAL A C 1
ATOM 857 O O . VAL A 1 112 ? -7.445 -0.674 -6.028 1.00 89.94 112 VAL A O 1
ATOM 860 N N . PRO A 1 113 ? -7.764 -1.269 -8.171 1.00 91.00 113 PRO A N 1
ATOM 861 C CA . PRO A 1 113 ? -7.838 -2.699 -7.883 1.00 91.00 113 PRO A CA 1
ATOM 862 C C . PRO A 1 113 ? -6.584 -3.221 -7.169 1.00 91.00 113 PRO A C 1
ATOM 864 O O . PRO A 1 113 ? -5.465 -2.858 -7.539 1.00 91.00 113 PRO A O 1
ATOM 867 N N . LEU A 1 114 ? -6.768 -4.128 -6.204 1.00 87.69 114 LEU A N 1
ATOM 868 C CA . LEU A 1 114 ? -5.677 -4.693 -5.397 1.00 87.69 114 LEU A CA 1
ATOM 869 C C . LEU A 1 114 ? -4.580 -5.344 -6.252 1.00 87.69 114 LEU A C 1
ATOM 871 O O . LEU A 1 114 ? -3.407 -5.089 -6.014 1.00 87.69 114 LEU A O 1
ATOM 875 N N . GLU A 1 115 ? -4.938 -6.086 -7.305 1.00 90.56 115 GLU A N 1
ATOM 876 C CA . GLU A 1 115 ? -3.957 -6.701 -8.219 1.00 90.56 115 GLU A CA 1
ATOM 877 C C . GLU A 1 115 ? -3.010 -5.658 -8.830 1.00 90.56 115 GLU A C 1
ATOM 879 O O . GLU A 1 115 ? -1.802 -5.862 -8.913 1.00 90.56 115 GLU A O 1
ATOM 884 N N . LYS A 1 116 ? -3.536 -4.487 -9.206 1.00 91.44 116 LYS A N 1
ATOM 885 C CA . LYS A 1 116 ? -2.723 -3.411 -9.782 1.00 91.44 116 LYS A CA 1
ATOM 886 C C . LYS A 1 116 ? -1.789 -2.785 -8.744 1.00 91.44 116 LYS A C 1
ATOM 888 O O . LYS A 1 116 ? -0.679 -2.396 -9.097 1.00 91.44 116 LYS A O 1
ATOM 893 N N . LEU A 1 117 ? -2.223 -2.698 -7.486 1.00 90.56 117 LEU A N 1
ATOM 894 C CA . LEU A 1 117 ? -1.380 -2.245 -6.377 1.00 90.56 117 LEU A CA 1
ATOM 895 C C . LEU A 1 117 ? -0.249 -3.251 -6.115 1.00 90.56 117 LEU A C 1
ATOM 897 O O . LEU A 1 117 ? 0.905 -2.837 -6.041 1.00 90.56 117 LEU A O 1
ATOM 901 N N . TYR A 1 118 ? -0.545 -4.556 -6.083 1.00 91.00 118 TYR A N 1
ATOM 902 C CA . TYR A 1 118 ? 0.469 -5.605 -5.917 1.00 91.00 118 TYR A CA 1
ATOM 903 C C . TYR A 1 118 ? 1.521 -5.584 -7.030 1.00 91.00 118 TYR A C 1
ATOM 905 O O . TYR A 1 118 ? 2.715 -5.559 -6.734 1.00 91.00 118 TYR A O 1
ATOM 913 N N . ARG A 1 119 ? 1.103 -5.507 -8.301 1.00 92.62 119 ARG A N 1
ATOM 914 C CA . ARG A 1 119 ? 2.044 -5.390 -9.432 1.00 92.62 119 ARG A CA 1
ATOM 915 C C . ARG A 1 119 ? 2.873 -4.114 -9.368 1.00 92.62 119 ARG A C 1
ATOM 917 O O . ARG A 1 119 ? 4.072 -4.154 -9.615 1.00 92.62 119 ARG A O 1
ATOM 924 N N . GLY A 1 120 ? 2.255 -2.999 -8.976 1.00 91.12 120 GLY A N 1
ATOM 925 C CA . GLY A 1 120 ? 2.959 -1.735 -8.780 1.00 91.12 120 GLY A CA 1
ATOM 926 C C . GLY A 1 120 ? 4.074 -1.836 -7.734 1.00 91.12 120 GLY A C 1
ATOM 927 O O . GLY A 1 120 ? 5.178 -1.355 -7.975 1.00 91.12 120 GLY A O 1
ATOM 928 N N . VAL A 1 121 ? 3.821 -2.501 -6.602 1.00 91.50 121 VAL A N 1
ATOM 929 C CA . VAL A 1 121 ? 4.857 -2.762 -5.584 1.00 91.50 121 VAL A CA 1
ATOM 930 C C . VAL A 1 121 ? 5.942 -3.691 -6.127 1.00 91.50 121 VAL A C 1
ATOM 932 O O . VAL A 1 121 ? 7.123 -3.398 -5.959 1.00 91.50 121 VAL A O 1
ATOM 935 N N . GLU A 1 122 ? 5.562 -4.772 -6.812 1.00 91.56 122 GLU A N 1
ATOM 936 C CA . GLU A 1 122 ? 6.501 -5.734 -7.403 1.00 91.56 122 GLU A CA 1
ATOM 937 C C . GLU A 1 122 ? 7.478 -5.051 -8.377 1.00 91.56 122 GLU A C 1
ATOM 939 O O . GLU A 1 122 ? 8.690 -5.264 -8.294 1.00 91.56 122 GLU A O 1
ATOM 944 N N . ASP A 1 123 ? 6.974 -4.168 -9.242 1.00 91.00 123 ASP A N 1
ATOM 945 C CA . ASP A 1 123 ? 7.788 -3.397 -10.185 1.00 91.00 123 ASP A CA 1
ATOM 946 C C . ASP A 1 123 ? 8.760 -2.448 -9.465 1.00 91.00 123 ASP A C 1
ATOM 948 O O . ASP A 1 123 ? 9.942 -2.377 -9.817 1.00 91.00 123 ASP A O 1
ATOM 952 N N . VAL A 1 124 ? 8.298 -1.741 -8.427 1.00 89.38 124 VAL A N 1
ATOM 953 C CA . VAL A 1 124 ? 9.143 -0.828 -7.633 1.00 89.38 124 VAL A CA 1
ATOM 954 C C . VAL A 1 124 ? 10.235 -1.602 -6.884 1.00 89.38 124 VAL A C 1
ATOM 956 O O . VAL A 1 124 ? 11.388 -1.159 -6.826 1.00 89.38 124 VAL A O 1
ATOM 959 N N . CYS A 1 125 ? 9.906 -2.779 -6.350 1.00 90.50 125 CYS A N 1
ATOM 960 C CA . CYS A 1 125 ? 10.870 -3.671 -5.713 1.00 90.50 125 CYS A CA 1
ATOM 961 C C . CYS A 1 125 ? 11.891 -4.208 -6.726 1.00 90.50 125 CYS A C 1
ATOM 963 O O . CYS A 1 125 ? 13.089 -4.171 -6.444 1.00 90.50 125 CYS A O 1
ATOM 965 N N . ARG A 1 126 ? 11.460 -4.615 -7.928 1.00 90.75 126 ARG A N 1
ATOM 966 C CA . ARG A 1 126 ? 12.346 -5.093 -9.009 1.00 90.75 126 ARG A CA 1
ATOM 967 C C . ARG A 1 126 ? 13.291 -4.003 -9.522 1.00 90.75 126 ARG A C 1
ATOM 969 O O . ARG A 1 126 ? 14.419 -4.305 -9.899 1.00 90.75 126 ARG A O 1
ATOM 976 N N . LYS A 1 127 ? 12.869 -2.734 -9.481 1.00 87.50 127 LYS A N 1
ATOM 977 C CA . LYS A 1 127 ? 13.713 -1.562 -9.782 1.00 87.50 127 LYS A CA 1
ATOM 978 C C . LYS A 1 127 ? 14.822 -1.329 -8.734 1.00 87.50 127 LYS A C 1
ATOM 980 O O . LYS A 1 127 ? 15.690 -0.490 -8.947 1.00 87.50 127 LYS A O 1
ATOM 985 N N . GLY A 1 128 ? 14.792 -2.023 -7.593 1.00 86.12 128 GLY A N 1
ATOM 986 C CA . GLY A 1 128 ? 15.741 -1.835 -6.490 1.00 86.12 128 GLY A CA 1
ATOM 987 C C . GLY A 1 128 ? 15.330 -0.748 -5.492 1.00 86.12 128 GLY A C 1
ATOM 988 O O . GLY A 1 128 ? 16.142 -0.309 -4.689 1.00 86.12 128 GLY A O 1
ATOM 989 N N . SER A 1 129 ? 14.071 -0.295 -5.517 1.00 85.62 129 SER A N 1
ATOM 990 C CA . SER A 1 129 ? 13.546 0.742 -4.612 1.00 85.62 129 SER A CA 1
ATOM 991 C C . SER A 1 129 ? 12.671 0.171 -3.484 1.00 85.62 129 SER A C 1
ATOM 993 O O . SER A 1 129 ? 11.774 0.849 -2.988 1.00 85.62 129 SER A O 1
ATOM 995 N N . ALA A 1 130 ? 12.925 -1.070 -3.053 1.00 88.19 130 ALA A N 1
ATOM 996 C CA . ALA A 1 130 ? 12.124 -1.751 -2.028 1.00 88.19 130 ALA A CA 1
ATOM 997 C C . ALA A 1 130 ? 12.123 -1.012 -0.674 1.00 88.19 130 ALA A C 1
ATOM 999 O O . ALA A 1 130 ? 11.073 -0.834 -0.058 1.00 88.19 130 ALA A O 1
ATOM 1000 N N . GLU A 1 131 ? 13.279 -0.496 -0.248 1.00 89.50 131 GLU A N 1
ATOM 1001 C CA . GLU A 1 131 ? 13.411 0.274 0.997 1.00 89.50 131 GLU A CA 1
ATOM 1002 C C . GLU A 1 131 ? 12.530 1.536 0.991 1.00 89.50 131 GLU A C 1
ATOM 1004 O O . GLU A 1 131 ? 11.983 1.945 2.015 1.00 89.50 131 GLU A O 1
ATOM 1009 N N . LYS A 1 132 ? 12.355 2.166 -0.178 1.00 88.44 132 LYS A N 1
ATOM 1010 C CA . LYS A 1 132 ? 11.500 3.350 -0.326 1.00 88.44 132 LYS A CA 1
ATOM 1011 C C . LYS A 1 132 ? 10.034 3.005 -0.053 1.00 88.44 132 LYS A C 1
ATOM 1013 O O . LYS A 1 132 ? 9.371 3.738 0.677 1.00 88.44 132 LYS A O 1
ATOM 1018 N N . VAL A 1 133 ? 9.555 1.880 -0.587 1.00 89.12 133 VAL A N 1
ATOM 1019 C CA . VAL A 1 133 ? 8.179 1.402 -0.367 1.00 89.12 133 VAL A CA 1
ATOM 1020 C C . VAL A 1 133 ? 7.962 1.041 1.098 1.00 89.12 133 VAL A C 1
ATOM 1022 O O . VAL A 1 133 ? 6.963 1.452 1.684 1.00 89.12 133 VAL A O 1
ATOM 1025 N N . TYR A 1 134 ? 8.922 0.348 1.714 1.00 89.88 134 TYR A N 1
ATOM 1026 C CA . TYR A 1 134 ? 8.852 0.003 3.133 1.00 89.88 134 TYR A CA 1
ATOM 1027 C C . TYR A 1 134 ? 8.773 1.249 4.026 1.00 89.88 134 TYR A C 1
ATOM 1029 O O . TYR A 1 134 ? 7.899 1.345 4.886 1.00 89.88 134 TYR A O 1
ATOM 1037 N N . ARG A 1 135 ? 9.627 2.252 3.781 1.00 91.38 135 ARG A N 1
ATOM 1038 C CA . ARG A 1 135 ? 9.589 3.527 4.518 1.00 91.38 135 ARG A CA 1
ATOM 1039 C C . ARG A 1 135 ? 8.263 4.261 4.346 1.00 91.38 135 ARG A C 1
ATOM 1041 O O . ARG A 1 135 ? 7.752 4.810 5.319 1.00 91.38 135 ARG A O 1
ATOM 1048 N N . LEU A 1 136 ? 7.700 4.268 3.137 1.00 89.38 136 LEU A N 1
ATOM 1049 C CA . LEU A 1 136 ? 6.393 4.871 2.871 1.00 89.38 136 LEU A CA 1
ATOM 1050 C C . LEU A 1 136 ? 5.296 4.176 3.686 1.00 89.38 136 LEU A C 1
ATOM 1052 O O . LEU A 1 136 ? 4.521 4.854 4.361 1.00 89.38 136 LEU A O 1
ATOM 1056 N N . LEU A 1 137 ? 5.276 2.840 3.674 1.00 90.50 137 LEU A N 1
ATOM 1057 C CA . LEU A 1 137 ? 4.325 2.038 4.439 1.00 90.50 137 LEU A CA 1
ATOM 1058 C C . LEU A 1 137 ? 4.437 2.318 5.943 1.00 90.50 137 LEU A C 1
ATOM 1060 O O . LEU A 1 137 ? 3.443 2.680 6.570 1.00 90.50 137 LEU A O 1
ATOM 1064 N N . MET A 1 138 ? 5.644 2.220 6.505 1.00 91.12 138 MET A N 1
ATOM 1065 C CA . MET A 1 138 ? 5.885 2.443 7.935 1.00 91.12 138 MET A CA 1
ATOM 1066 C C . MET A 1 138 ? 5.484 3.849 8.371 1.00 91.12 138 MET A C 1
ATOM 1068 O O . MET A 1 138 ? 4.741 4.004 9.338 1.00 91.12 138 MET A O 1
ATOM 1072 N N . LYS A 1 139 ? 5.885 4.874 7.609 1.00 92.50 139 LYS A N 1
ATOM 1073 C CA . LYS A 1 139 ? 5.508 6.266 7.880 1.00 92.50 139 LYS A CA 1
ATOM 1074 C C . LYS A 1 139 ? 3.992 6.451 7.877 1.00 92.50 139 LYS A C 1
ATOM 1076 O O . LYS A 1 139 ? 3.453 7.219 8.674 1.00 92.50 139 LYS A O 1
ATOM 1081 N N . ARG A 1 140 ? 3.288 5.776 6.964 1.00 90.31 140 ARG A N 1
ATOM 1082 C CA . ARG A 1 140 ? 1.831 5.879 6.872 1.00 90.31 140 ARG A CA 1
ATOM 1083 C C . ARG A 1 140 ? 1.138 5.186 8.042 1.00 90.31 140 ARG A C 1
ATOM 1085 O O . ARG A 1 140 ? 0.194 5.755 8.587 1.00 90.31 140 ARG A O 1
ATOM 1092 N N . ILE A 1 141 ? 1.624 4.012 8.439 1.00 91.06 141 ILE A N 1
ATOM 1093 C CA . ILE A 1 141 ? 1.141 3.274 9.612 1.00 91.06 141 ILE A CA 1
ATOM 1094 C C . ILE A 1 141 ? 1.332 4.103 10.878 1.00 91.06 141 ILE A C 1
ATOM 1096 O O . ILE A 1 141 ? 0.367 4.341 11.598 1.00 91.06 141 ILE A O 1
ATOM 1100 N N . GLU A 1 142 ? 2.544 4.601 11.116 1.00 91.06 142 GLU A N 1
ATOM 1101 C CA . GLU A 1 142 ? 2.861 5.410 12.292 1.00 91.06 142 GLU A CA 1
ATOM 1102 C C . GLU A 1 142 ? 1.961 6.648 12.367 1.00 91.06 142 GLU A C 1
ATOM 1104 O O . GLU A 1 142 ? 1.331 6.909 13.394 1.00 91.06 142 GLU A O 1
ATOM 1109 N N . LYS A 1 143 ? 1.798 7.349 11.238 1.00 92.00 143 LYS A N 1
ATOM 1110 C CA . LYS A 1 143 ? 0.882 8.486 11.142 1.00 92.00 143 LYS A CA 1
ATOM 1111 C C . LYS A 1 143 ? -0.558 8.086 11.462 1.00 92.00 143 LYS A C 1
ATOM 1113 O O . LYS A 1 143 ? -1.240 8.833 12.161 1.00 92.00 143 LYS A O 1
ATOM 1118 N N . HIS A 1 144 ? -1.051 6.956 10.957 1.00 89.38 144 HIS A N 1
ATOM 1119 C CA . HIS A 1 144 ? -2.418 6.503 11.227 1.00 89.38 144 HIS A CA 1
ATOM 1120 C C . HIS A 1 144 ? -2.624 6.156 12.707 1.00 89.38 144 HIS A C 1
ATOM 1122 O O . HIS A 1 144 ? -3.600 6.604 13.312 1.00 89.38 144 HIS A O 1
ATOM 1128 N N . LEU A 1 145 ? -1.671 5.444 13.313 1.00 88.25 145 LEU A N 1
ATOM 1129 C CA . LEU A 1 145 ? -1.712 5.102 14.732 1.00 88.25 145 LEU A CA 1
ATOM 1130 C C . LEU A 1 145 ? -1.729 6.361 15.608 1.00 88.25 145 LEU A C 1
ATOM 1132 O O . LEU A 1 145 ? -2.580 6.484 16.486 1.00 88.25 145 LEU A O 1
ATOM 1136 N N . GLN A 1 146 ? -0.853 7.328 15.326 1.00 88.38 146 GLN A N 1
ATOM 1137 C CA . GLN A 1 146 ? -0.757 8.564 16.104 1.00 88.38 146 GLN A CA 1
ATOM 1138 C C . GLN A 1 146 ? -1.958 9.498 15.916 1.00 88.38 146 GLN A C 1
ATOM 1140 O O . GLN A 1 146 ? -2.423 10.101 16.878 1.00 88.38 146 GLN A O 1
ATOM 1145 N N . SER A 1 147 ? -2.456 9.644 14.686 1.00 87.75 147 SER A N 1
ATOM 1146 C CA . SER A 1 147 ? -3.489 10.643 14.369 1.00 87.75 147 SER A CA 1
ATOM 1147 C C . SER A 1 147 ? -4.922 10.140 14.506 1.00 87.75 147 SER A C 1
ATOM 1149 O O . SER A 1 147 ? -5.824 10.952 14.696 1.00 87.75 147 SER A O 1
ATOM 1151 N N . VAL A 1 148 ? -5.155 8.831 14.390 1.00 84.88 148 VAL A N 1
ATOM 1152 C CA . VAL A 1 148 ? -6.509 8.259 14.384 1.00 84.88 148 VAL A CA 1
ATOM 1153 C C . VAL A 1 148 ? -6.714 7.326 15.565 1.00 84.88 148 VAL A C 1
ATOM 1155 O O . VAL A 1 148 ? -7.667 7.509 16.318 1.00 84.88 148 VAL A O 1
ATOM 1158 N N . VAL A 1 149 ? -5.824 6.354 15.759 1.00 84.94 149 VAL A N 1
ATOM 1159 C CA . VAL A 1 149 ? -6.029 5.306 16.769 1.00 84.94 149 VAL A CA 1
ATOM 1160 C C . VAL A 1 149 ? -5.815 5.848 18.184 1.00 84.94 149 VAL A C 1
ATOM 1162 O O . VAL A 1 149 ? -6.685 5.673 19.037 1.00 84.94 149 VAL A O 1
ATOM 1165 N N . LEU A 1 150 ? -4.722 6.579 18.434 1.00 83.94 150 LEU A N 1
ATOM 1166 C CA . LEU A 1 150 ? -4.449 7.159 19.755 1.00 83.94 150 LEU A CA 1
ATOM 1167 C C . LEU A 1 150 ? -5.566 8.103 20.238 1.00 83.94 150 LEU A C 1
ATOM 1169 O O . LEU A 1 150 ? -6.031 7.911 21.362 1.00 83.94 150 LEU A O 1
ATOM 1173 N N . PRO A 1 151 ? -6.076 9.060 19.434 1.00 83.94 151 PRO A N 1
ATOM 1174 C CA . PRO A 1 151 ? -7.177 9.920 19.870 1.00 83.94 151 PRO A CA 1
ATOM 1175 C C . PRO A 1 151 ? -8.499 9.177 20.088 1.00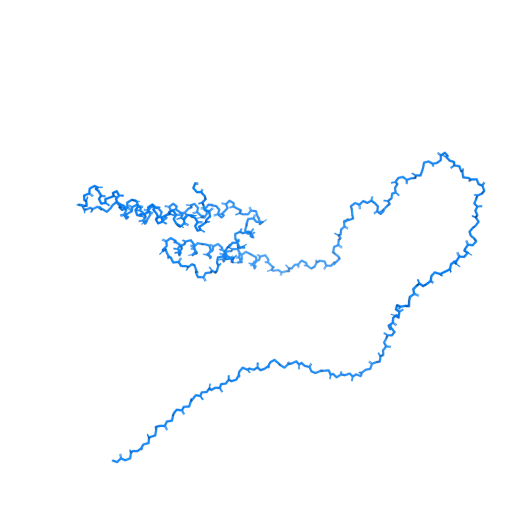 83.94 151 PRO A C 1
ATOM 1177 O O . PRO A 1 151 ? -9.289 9.574 20.942 1.00 83.94 151 PRO A O 1
ATOM 1180 N N . ARG A 1 152 ? -8.759 8.098 19.337 1.00 79.69 152 ARG A N 1
ATOM 1181 C CA . ARG A 1 152 ? -9.964 7.272 19.525 1.00 79.69 152 ARG A CA 1
ATOM 1182 C C . ARG A 1 152 ? -9.929 6.481 20.827 1.00 79.69 152 ARG A C 1
ATOM 1184 O O . ARG A 1 152 ? -10.964 6.338 21.473 1.00 79.69 152 ARG A O 1
ATOM 1191 N N . ILE A 1 153 ? -8.749 6.006 21.219 1.00 80.19 153 ILE A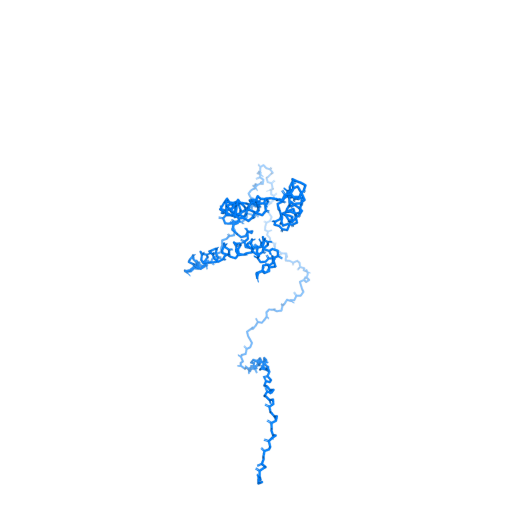 N 1
ATOM 1192 C CA . ILE A 1 153 ? -8.535 5.317 22.495 1.00 80.19 153 ILE A CA 1
ATOM 1193 C C . ILE A 1 153 ? -8.566 6.321 23.655 1.00 80.19 153 ILE A C 1
ATOM 1195 O O . ILE A 1 153 ? -9.227 6.092 24.666 1.00 80.19 153 ILE A O 1
ATOM 1199 N N . GLY A 1 154 ? -7.858 7.440 23.507 1.00 72.31 154 GLY A N 1
ATOM 1200 C CA . GLY A 1 154 ? -7.625 8.431 24.553 1.00 72.31 154 GLY A CA 1
ATOM 1201 C C . GLY A 1 154 ? -8.669 9.540 24.612 1.00 72.31 154 GLY A C 1
ATOM 1202 O O . GLY A 1 154 ? -8.284 10.700 24.715 1.00 72.31 154 GLY A O 1
ATOM 1203 N N . LYS A 1 155 ? -9.969 9.226 24.528 1.00 62.66 155 LYS A N 1
ATOM 1204 C CA . LYS A 1 155 ? -11.034 10.241 24.609 1.00 62.66 155 LYS A CA 1
ATOM 1205 C C . LYS A 1 155 ? -10.921 10.996 25.953 1.00 62.66 155 LYS A C 1
ATOM 1207 O O . LYS A 1 155 ? -11.158 10.387 27.000 1.00 62.66 155 LYS A O 1
ATOM 1212 N N . PRO A 1 156 ? -10.560 12.295 25.965 1.00 53.25 156 PRO A N 1
ATOM 1213 C CA . PRO A 1 156 ? -10.344 13.034 27.201 1.00 53.25 156 PRO A CA 1
ATOM 1214 C C . PRO A 1 156 ? -11.701 13.494 27.736 1.00 53.25 156 PRO A C 1
ATOM 1216 O O . PRO A 1 156 ? -12.195 14.558 27.379 1.00 53.25 156 PRO A O 1
ATOM 1219 N N . GLY A 1 157 ? -12.355 12.658 28.541 1.00 55.31 157 GLY A N 1
ATOM 1220 C CA . GLY A 1 157 ? -13.604 13.049 29.195 1.00 55.31 157 GLY A CA 1
ATOM 1221 C C . GLY A 1 157 ? -14.451 11.881 29.681 1.00 55.31 157 GLY A C 1
ATOM 1222 O O . GLY A 1 157 ? -15.366 11.452 28.987 1.00 55.31 157 GLY A O 1
ATOM 1223 N N . GLY A 1 158 ? -14.165 11.398 30.892 1.00 59.19 158 GLY A N 1
ATOM 1224 C CA . GLY A 1 158 ? -15.164 10.782 31.777 1.00 59.19 158 GLY A CA 1
ATOM 1225 C C . GLY A 1 158 ? -15.665 9.368 31.466 1.00 59.19 158 GLY A C 1
ATOM 1226 O O . GLY A 1 158 ? -16.525 8.887 32.198 1.00 59.19 158 GLY A O 1
ATOM 1227 N N . ALA A 1 159 ? -15.164 8.679 30.437 1.00 62.56 159 ALA A N 1
ATOM 1228 C CA . ALA A 1 159 ? -15.547 7.286 30.205 1.00 62.56 159 ALA A CA 1
ATOM 1229 C C . ALA A 1 159 ? -14.968 6.373 31.310 1.00 62.56 159 ALA A C 1
ATOM 1231 O O . ALA A 1 159 ? -13.788 6.512 31.651 1.00 62.56 159 ALA A O 1
ATOM 1232 N N . PRO A 1 160 ? -15.751 5.436 31.877 1.00 72.50 160 PRO A N 1
ATOM 1233 C CA . PRO A 1 160 ? -15.246 4.492 32.866 1.00 72.50 160 PRO A CA 1
ATOM 1234 C C . PRO A 1 160 ? -14.121 3.647 32.256 1.00 72.50 160 PRO A C 1
ATOM 1236 O O . PRO A 1 160 ? -14.139 3.318 31.072 1.00 72.50 160 PRO A O 1
ATOM 1239 N N . GLN A 1 161 ? -13.138 3.258 33.070 1.00 76.12 161 GLN A N 1
ATOM 1240 C CA . GLN A 1 161 ? -11.926 2.548 32.630 1.00 76.12 161 GLN A CA 1
ATOM 1241 C C . GLN A 1 161 ? -12.215 1.288 31.785 1.00 76.12 161 GLN A C 1
ATOM 1243 O O . GLN A 1 161 ? -11.445 0.935 30.892 1.00 76.12 161 GLN A O 1
ATOM 1248 N N . VAL A 1 162 ? -13.362 0.645 32.018 1.00 80.25 162 VAL A N 1
ATOM 1249 C CA . VAL A 1 162 ? -13.853 -0.511 31.253 1.00 80.25 162 VAL A CA 1
ATOM 1250 C C . VAL A 1 162 ? -14.178 -0.155 29.797 1.00 80.25 162 VAL A C 1
ATOM 1252 O O . VAL A 1 162 ? -13.903 -0.950 28.898 1.00 80.25 162 VAL A O 1
ATOM 1255 N N . ASP A 1 163 ? -14.711 1.036 29.533 1.00 80.62 163 ASP A N 1
ATOM 1256 C CA . ASP A 1 163 ? -15.041 1.478 28.175 1.00 80.62 163 ASP A CA 1
ATOM 1257 C C . ASP A 1 163 ? -13.783 1.818 27.373 1.00 80.62 163 ASP A C 1
ATOM 1259 O O . ASP A 1 163 ? -13.727 1.553 26.173 1.00 80.62 163 ASP A O 1
ATOM 1263 N N . ILE A 1 164 ? -12.723 2.291 28.038 1.00 82.62 164 ILE A N 1
ATOM 1264 C CA . ILE A 1 164 ? -11.405 2.467 27.412 1.00 82.62 164 ILE A CA 1
ATOM 1265 C C . ILE A 1 164 ? -10.864 1.107 26.952 1.00 82.62 164 ILE A C 1
ATOM 1267 O O . ILE A 1 164 ? -10.471 0.965 25.797 1.00 82.62 164 ILE A O 1
ATOM 1271 N N . LEU A 1 165 ? -10.907 0.080 27.809 1.00 84.06 165 LEU A N 1
ATOM 1272 C CA . LEU A 1 165 ? -10.456 -1.274 27.453 1.00 84.06 165 LEU A CA 1
ATOM 1273 C C . LEU A 1 165 ? -11.273 -1.880 26.302 1.00 84.06 165 LEU A C 1
ATOM 1275 O O . LEU A 1 165 ? -10.709 -2.512 25.407 1.00 84.06 165 LEU A O 1
ATOM 1279 N N . ARG A 1 166 ? -12.594 -1.662 26.284 1.00 85.88 166 ARG A N 1
ATOM 1280 C CA . ARG A 1 166 ? -13.468 -2.094 25.180 1.00 85.88 166 ARG A CA 1
ATOM 1281 C C . ARG A 1 166 ? -13.125 -1.386 23.871 1.00 85.88 166 ARG A C 1
ATOM 1283 O O . ARG A 1 166 ? -13.062 -2.049 22.837 1.00 85.88 166 ARG A O 1
ATOM 1290 N N . ASN A 1 167 ? -12.851 -0.083 23.918 1.00 84.44 167 ASN A N 1
ATOM 1291 C CA . ASN A 1 167 ? -12.441 0.695 22.749 1.00 84.44 167 ASN A CA 1
ATOM 1292 C C . ASN A 1 167 ? -11.081 0.234 22.217 1.00 84.44 167 ASN A C 1
ATOM 1294 O O . ASN A 1 167 ? -10.939 0.042 21.012 1.00 84.44 167 ASN A O 1
ATOM 1298 N N . VAL A 1 168 ? -10.112 -0.037 23.098 1.00 88.12 168 VAL A N 1
ATOM 1299 C CA . VAL A 1 168 ? -8.815 -0.618 22.710 1.00 88.12 168 VAL A CA 1
ATOM 1300 C C . VAL A 1 168 ? -9.010 -1.972 22.034 1.00 88.12 168 VAL A C 1
ATOM 1302 O O . VAL A 1 168 ? -8.445 -2.206 20.971 1.00 88.12 168 VAL A O 1
ATOM 1305 N N . LEU A 1 169 ? -9.835 -2.857 22.602 1.00 88.25 169 LEU A N 1
ATOM 1306 C CA . LEU A 1 169 ? -10.102 -4.170 22.011 1.00 88.25 169 LEU A CA 1
ATOM 1307 C C . LEU A 1 169 ? -10.784 -4.060 20.637 1.00 88.25 169 LEU A C 1
ATOM 1309 O O . LEU A 1 169 ? -10.466 -4.830 19.730 1.00 88.25 169 LEU A O 1
ATOM 1313 N N . ALA A 1 170 ? -11.725 -3.129 20.479 1.00 87.62 170 ALA A N 1
ATOM 1314 C CA . ALA A 1 170 ? -12.417 -2.894 19.216 1.00 87.62 170 ALA A CA 1
ATOM 1315 C C . ALA A 1 170 ? -11.462 -2.357 18.138 1.00 87.62 170 ALA A C 1
ATOM 1317 O O . ALA A 1 170 ? -11.406 -2.915 17.040 1.00 87.62 170 ALA A O 1
ATOM 1318 N N . GLU A 1 171 ? -10.665 -1.339 18.468 1.00 88.25 171 GLU A N 1
ATOM 1319 C CA . GLU A 1 171 ? -9.657 -0.774 17.565 1.00 88.25 171 GLU A CA 1
ATOM 1320 C C . GLU A 1 171 ? -8.554 -1.793 17.245 1.00 88.25 171 GLU A C 1
ATOM 1322 O O . GLU A 1 171 ? -8.129 -1.888 16.099 1.00 88.25 171 GLU A O 1
ATOM 1327 N N . TRP A 1 172 ? -8.153 -2.640 18.199 1.00 89.44 172 TRP A N 1
ATOM 1328 C CA . TRP A 1 172 ? -7.200 -3.727 17.953 1.00 89.44 172 TRP A CA 1
ATOM 1329 C C . TRP A 1 172 ? -7.735 -4.758 16.955 1.00 89.44 172 TRP A C 1
ATOM 1331 O O . TRP A 1 172 ? -7.019 -5.176 16.046 1.00 89.44 172 TRP A O 1
ATOM 1341 N N . LYS A 1 173 ? -9.006 -5.160 17.081 1.00 90.25 173 LYS A N 1
ATOM 1342 C CA . LYS A 1 173 ? 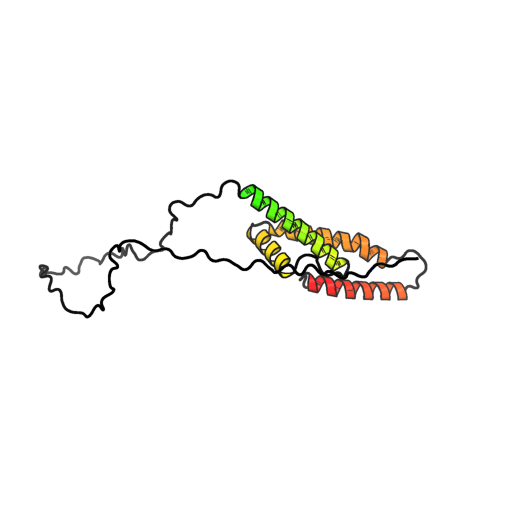-9.643 -6.077 16.122 1.00 90.25 173 LYS A CA 1
ATOM 1343 C C . LYS A 1 173 ? -9.726 -5.461 14.726 1.00 90.25 173 LYS A C 1
ATOM 1345 O O . LYS A 1 173 ? -9.443 -6.151 13.745 1.00 90.25 173 LYS A O 1
ATOM 1350 N N . LEU A 1 174 ? -10.088 -4.180 14.637 1.00 88.69 174 LEU A N 1
ATOM 1351 C CA . LEU A 1 174 ? -10.136 -3.451 13.371 1.00 88.69 174 LEU A CA 1
ATOM 1352 C C . LEU A 1 174 ? -8.741 -3.358 12.745 1.00 88.69 174 LEU A C 1
ATOM 1354 O O . LEU A 1 174 ? -8.566 -3.741 11.589 1.00 88.69 174 LEU A O 1
ATOM 1358 N N . TRP A 1 175 ? -7.748 -2.940 13.527 1.00 88.50 175 TRP A N 1
ATOM 1359 C CA . TRP A 1 175 ? -6.352 -2.877 13.113 1.00 88.50 175 TRP A CA 1
ATOM 1360 C C . TRP A 1 175 ? -5.855 -4.229 12.599 1.00 88.50 175 TRP A C 1
ATOM 1362 O O . TRP A 1 175 ? -5.308 -4.297 11.504 1.00 88.50 175 TRP A O 1
ATOM 1372 N N . ASN A 1 176 ? -6.135 -5.320 13.317 1.00 89.12 176 ASN A N 1
ATOM 1373 C CA . ASN A 1 176 ? -5.736 -6.664 12.904 1.00 89.12 176 ASN A CA 1
ATOM 1374 C C . ASN A 1 176 ? -6.369 -7.084 11.564 1.00 89.12 176 ASN A C 1
ATOM 1376 O O . ASN A 1 176 ? -5.730 -7.719 10.729 1.00 89.12 176 ASN A O 1
ATOM 1380 N N . SER A 1 177 ? -7.627 -6.706 11.316 1.00 87.56 177 SER A N 1
ATOM 1381 C CA . SER A 1 177 ? -8.256 -6.966 10.015 1.00 87.56 177 SER A CA 1
ATOM 1382 C C . SER A 1 177 ? -7.582 -6.186 8.876 1.00 87.56 177 SER A C 1
ATOM 1384 O O . SER A 1 177 ? -7.410 -6.710 7.773 1.00 87.56 177 SER A O 1
ATOM 1386 N N . GLN A 1 178 ? -7.148 -4.952 9.150 1.00 87.62 178 GLN A N 1
ATOM 1387 C CA . GLN A 1 178 ? -6.468 -4.089 8.186 1.00 87.62 178 GLN A CA 1
ATOM 1388 C C . GLN A 1 178 ? -5.030 -4.555 7.917 1.00 87.62 178 GLN A C 1
ATOM 1390 O O . GLN A 1 178 ? -4.614 -4.579 6.760 1.00 87.62 178 GLN A O 1
ATOM 1395 N N . THR A 1 179 ? -4.276 -4.974 8.937 1.00 86.00 179 THR A N 1
ATOM 1396 C CA . THR A 1 179 ? -2.900 -5.480 8.772 1.00 86.00 179 THR A CA 1
ATOM 1397 C C . THR A 1 179 ? -2.858 -6.767 7.961 1.00 86.00 179 THR A C 1
ATOM 1399 O O . THR A 1 179 ? -2.009 -6.890 7.076 1.00 86.00 179 THR A O 1
ATOM 1402 N N . VAL A 1 180 ? -3.814 -7.677 8.179 1.00 86.94 180 VAL A N 1
ATOM 1403 C CA . VAL A 1 180 ? -3.964 -8.894 7.367 1.00 86.94 180 VAL A CA 1
ATOM 1404 C C . VAL A 1 180 ? -4.214 -8.544 5.899 1.00 86.94 180 VAL A C 1
ATOM 1406 O O . VAL A 1 180 ? -3.578 -9.127 5.024 1.00 86.94 180 VAL A O 1
ATOM 1409 N N . LEU A 1 181 ? -5.076 -7.561 5.614 1.00 85.56 181 LEU A N 1
ATOM 1410 C CA . LEU A 1 181 ? -5.339 -7.114 4.241 1.00 85.56 181 LEU A CA 1
ATOM 1411 C C . LEU A 1 181 ? -4.103 -6.484 3.577 1.00 85.56 181 LEU A C 1
ATOM 1413 O O . LEU A 1 181 ? -3.867 -6.689 2.389 1.00 85.56 181 LEU A O 1
ATOM 1417 N N . ILE A 1 182 ? -3.306 -5.732 4.337 1.00 84.69 182 ILE A N 1
ATOM 1418 C CA . ILE A 1 182 ? -2.057 -5.121 3.855 1.00 84.69 182 ILE A CA 1
ATOM 1419 C C . ILE A 1 182 ? -0.958 -6.187 3.650 1.00 84.69 182 ILE A C 1
ATOM 1421 O O . ILE A 1 182 ? -0.004 -5.956 2.910 1.00 84.69 182 ILE A O 1
ATOM 1425 N N . GLY A 1 183 ? -1.105 -7.376 4.244 1.00 77.94 183 GLY A N 1
ATOM 1426 C CA . GLY A 1 183 ? -0.123 -8.461 4.174 1.00 77.94 183 GLY A CA 1
ATOM 1427 C C . GLY A 1 183 ? 0.975 -8.361 5.235 1.00 77.94 183 GLY A C 1
ATOM 1428 O O . GLY A 1 183 ? 2.021 -8.994 5.097 1.00 77.94 183 GLY A O 1
ATOM 1429 N N . ILE A 1 184 ? 0.754 -7.578 6.295 1.00 70.56 184 ILE A N 1
ATOM 1430 C CA . ILE A 1 184 ? 1.635 -7.541 7.464 1.00 70.56 184 ILE A CA 1
ATOM 1431 C C . ILE A 1 184 ? 1.257 -8.731 8.334 1.00 70.56 184 ILE A C 1
ATOM 1433 O O . IL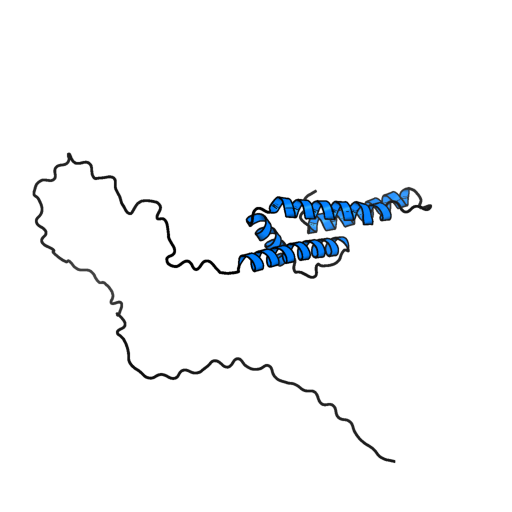E A 1 184 ? 0.186 -8.760 8.941 1.00 70.56 184 ILE A O 1
ATOM 1437 N N . LYS A 1 185 ? 2.131 -9.735 8.362 1.00 50.62 185 LYS A N 1
ATOM 1438 C CA . LYS A 1 185 ? 1.979 -10.861 9.275 1.00 50.62 185 LYS A CA 1
ATOM 1439 C C . LYS A 1 185 ? 2.415 -10.392 10.665 1.00 50.62 185 LYS A C 1
ATOM 1441 O O . LYS A 1 185 ? 3.554 -9.957 10.817 1.00 50.62 185 LYS A O 1
ATOM 1446 N N . ALA A 1 186 ? 1.471 -10.399 11.604 1.00 43.53 186 ALA A N 1
ATOM 1447 C CA . ALA A 1 186 ? 1.730 -10.162 13.022 1.00 43.53 186 ALA A CA 1
ATOM 1448 C C . ALA A 1 186 ? 2.544 -11.312 13.629 1.00 43.53 186 ALA A C 1
ATOM 1450 O O . ALA A 1 186 ? 2.379 -12.461 13.146 1.00 43.53 186 ALA A O 1
#

Sequence (186 aa):
MHSLADQESSPSRRRPRQSSPPSSSLAPPSKRPKFADASMASATVRGKLPEIIDLSEQPSAFQPHAGAKKLVIKNLRRPGNRDAQIEQYYARTEKNLDEGLSAIFAGQKPAVPLEKLYRGVEDVCRKGSAEKVYRLLMKRIEKHLQSVVLPRIGKPGGAPQVDILRNVLAEWKLWNSQTVLIGIKA

InterPro domains:
  IPR001373 Cullin, N-terminal [PF00888] (95-182)
  IPR016159 Cullin repeat-like-containing domain superfamily [SSF74788] (88-182)

Secondary structure (DSSP, 8-state):
-------------------PPPP--------PPP----------------S---TTSPPP---TTSS------TT----TTHHHHHHHHHHHHHHHHHHHHHHHHTTPPPSS-HHHHHHHHHHHHHTT-HHHHHHHHHHHHHHHIIIIIHHHH---S---HHHHHHHHHHHHHHHHHHHHHHT---

Foldseek 3Di:
DDDDDDDDDDPPDDDDDDDDDDDDDDDDDDDDDDPDDDDDDDDPPPDDDDPDDDPPDDDDPDPVPPDDDDDDDPPPPPDPPVVVVVVVLLVVLLVQLLQQLVQLLVVHHRPDDPVSNVVSLVVCVVVVNNVVVVVSVVVSVVCSCVPPVVCQLCVPDDDPPVVSVVSNVVVVVSVVVSCVVVVNDD

pLDDT: mean 71.42, std 20.21, range [31.58, 92.62]

Organism: Beauveria bassiana (NCBI:txid176275)